Protein AF-A0A1Q6V8U8-F1 (afdb_monomer_lite)

Structure (mmCIF, N/CA/C/O backbone):
data_AF-A0A1Q6V8U8-F1
#
_entry.id   AF-A0A1Q6V8U8-F1
#
loop_
_atom_site.group_PDB
_atom_site.id
_atom_site.type_symbol
_atom_site.label_atom_id
_atom_site.label_alt_id
_atom_site.label_comp_id
_atom_site.label_asym_id
_atom_site.label_entity_id
_atom_site.label_seq_id
_atom_site.pdbx_PDB_ins_code
_atom_site.Cartn_x
_atom_site.Cartn_y
_atom_site.Cartn_z
_atom_site.occupancy
_atom_site.B_iso_or_equiv
_atom_site.auth_seq_id
_atom_site.auth_comp_id
_atom_site.auth_asym_id
_atom_site.auth_atom_id
_atom_site.pdbx_PDB_model_num
ATOM 1 N N . MET A 1 1 ? 39.714 29.656 70.353 1.00 39.44 1 MET A N 1
ATOM 2 C CA . MET A 1 1 ? 40.265 29.113 69.092 1.00 39.44 1 MET A CA 1
ATOM 3 C C . MET A 1 1 ? 39.110 28.484 68.326 1.00 39.44 1 MET A C 1
ATOM 5 O O . MET A 1 1 ? 38.492 27.570 68.850 1.00 39.44 1 MET A O 1
ATOM 9 N N . ARG A 1 2 ? 38.709 29.077 67.194 1.00 33.31 2 ARG A N 1
ATOM 10 C CA . ARG A 1 2 ? 37.514 28.686 66.427 1.00 33.31 2 ARG A CA 1
ATOM 11 C C . ARG A 1 2 ? 37.844 27.474 65.548 1.00 33.31 2 ARG A C 1
ATOM 13 O O . ARG A 1 2 ? 38.764 27.561 64.745 1.00 33.31 2 ARG A O 1
ATOM 20 N N . LEU A 1 3 ? 37.106 26.378 65.714 1.00 32.03 3 LEU A N 1
ATOM 21 C CA . LEU A 1 3 ? 37.134 25.210 64.831 1.00 32.03 3 LEU A CA 1
ATOM 22 C C . LEU A 1 3 ? 36.030 25.370 63.784 1.00 32.03 3 LEU A C 1
ATOM 24 O O . LEU A 1 3 ? 34.844 25.380 64.108 1.00 32.03 3 LEU A O 1
ATOM 28 N N . THR A 1 4 ? 36.437 25.548 62.534 1.00 34.94 4 THR A N 1
ATOM 29 C CA . THR A 1 4 ? 35.570 25.587 61.357 1.00 34.94 4 THR A CA 1
ATOM 30 C C . THR A 1 4 ? 35.170 24.155 61.002 1.00 34.94 4 THR A C 1
ATOM 32 O O . THR A 1 4 ? 36.017 23.349 60.626 1.00 34.94 4 THR A O 1
ATOM 35 N N . VAL A 1 5 ? 33.885 23.821 61.129 1.00 34.06 5 VAL A N 1
ATOM 36 C CA . VAL A 1 5 ? 33.326 22.555 60.635 1.00 34.06 5 VAL A CA 1
ATOM 37 C C . VAL A 1 5 ? 33.063 22.718 59.139 1.00 34.06 5 VAL A C 1
ATOM 39 O O . VAL A 1 5 ? 32.241 23.541 58.743 1.00 34.06 5 VAL A O 1
ATOM 42 N N . SER A 1 6 ? 33.781 21.966 58.305 1.00 34.53 6 SER A N 1
ATOM 43 C CA . SER A 1 6 ? 33.511 21.898 56.866 1.00 34.53 6 SER A CA 1
ATOM 44 C C . SER A 1 6 ? 32.433 20.848 56.610 1.00 34.53 6 SER A C 1
ATOM 46 O O . SER A 1 6 ? 32.641 19.661 56.848 1.00 34.53 6 SER A O 1
ATOM 48 N N . LEU A 1 7 ? 31.269 21.308 56.158 1.00 33.03 7 LEU A N 1
ATOM 49 C CA . LEU A 1 7 ? 30.138 20.481 55.758 1.00 33.03 7 LEU A CA 1
ATOM 50 C C . LEU A 1 7 ? 30.391 19.958 54.334 1.00 33.03 7 LEU A C 1
ATOM 52 O O . LEU A 1 7 ? 30.350 20.725 53.373 1.00 33.03 7 LEU A O 1
ATOM 56 N N . LEU A 1 8 ? 30.678 18.664 54.192 1.00 30.36 8 LEU A N 1
ATOM 57 C CA . LEU A 1 8 ? 30.805 18.007 52.891 1.00 30.36 8 LEU A CA 1
ATOM 58 C C . LEU A 1 8 ? 29.407 17.583 52.415 1.00 30.36 8 LEU A C 1
ATOM 60 O O . LEU A 1 8 ? 28.854 16.594 52.892 1.00 30.36 8 LEU A O 1
ATOM 64 N N . ILE A 1 9 ? 28.819 18.345 51.492 1.00 38.78 9 ILE A N 1
ATOM 65 C CA . ILE A 1 9 ? 27.572 17.970 50.813 1.00 38.78 9 ILE A CA 1
ATOM 66 C C . ILE A 1 9 ? 27.935 16.986 49.699 1.00 38.78 9 ILE A C 1
ATOM 68 O O . ILE A 1 9 ? 28.446 17.375 48.651 1.00 38.78 9 ILE A O 1
ATOM 72 N N . ILE A 1 10 ? 27.687 15.698 49.932 1.00 36.91 10 ILE A N 1
ATOM 73 C CA . ILE A 1 10 ? 27.765 14.672 48.890 1.00 36.91 10 ILE A CA 1
ATOM 74 C C . ILE A 1 10 ? 26.470 14.766 48.078 1.00 36.91 10 ILE A C 1
ATOM 76 O O . ILE A 1 10 ? 25.424 14.262 48.485 1.00 36.91 10 ILE A O 1
ATOM 80 N N . ALA A 1 11 ? 26.532 15.450 46.936 1.00 37.62 11 ALA A N 1
ATOM 81 C CA . ALA A 1 11 ? 25.470 15.418 45.942 1.00 37.62 11 ALA A CA 1
ATOM 82 C C . ALA A 1 11 ? 25.466 14.033 45.275 1.00 37.62 11 ALA A C 1
ATOM 84 O O . ALA A 1 11 ? 26.267 13.750 44.385 1.00 37.62 11 ALA A O 1
ATOM 85 N N . LEU A 1 12 ? 24.574 13.154 45.732 1.00 38.56 12 LEU A N 1
ATOM 86 C CA . LEU A 1 12 ? 24.217 11.929 45.023 1.00 38.56 12 LEU A CA 1
ATOM 87 C C . LEU A 1 12 ? 23.499 12.327 43.730 1.00 38.56 12 LEU A C 1
ATOM 89 O O . LEU A 1 12 ? 22.302 12.611 43.722 1.00 38.56 12 LEU A O 1
ATOM 93 N N . GLY A 1 13 ? 24.258 12.392 42.637 1.00 32.62 13 GLY A N 1
ATOM 94 C CA . GLY A 1 13 ? 23.711 12.512 41.296 1.00 32.62 13 GLY A CA 1
ATOM 95 C C . GLY A 1 13 ? 22.872 11.278 40.988 1.00 32.62 13 GLY A C 1
ATOM 96 O O . GLY A 1 13 ? 23.408 10.196 40.759 1.00 32.62 13 GLY A O 1
ATOM 97 N N . VAL A 1 14 ? 21.550 11.441 40.995 1.00 39.88 14 VAL A N 1
ATOM 98 C CA . VAL A 1 14 ? 20.621 10.464 40.431 1.00 39.88 14 VAL A CA 1
ATOM 99 C C . VAL A 1 14 ? 20.920 10.403 38.938 1.00 39.88 14 VAL A C 1
ATOM 101 O O . VAL A 1 14 ? 20.579 11.311 38.181 1.00 39.88 14 VAL A O 1
ATOM 104 N N . SER A 1 15 ? 21.622 9.353 38.523 1.00 35.50 15 SER A N 1
ATOM 105 C CA . SER A 1 15 ? 21.808 9.042 37.115 1.00 35.50 15 SER A CA 1
ATOM 106 C C . SER A 1 15 ? 20.455 8.576 36.587 1.00 35.50 15 SER A C 1
ATOM 108 O O . SER A 1 15 ? 20.071 7.419 36.746 1.00 35.50 15 SER A O 1
ATOM 110 N N . ILE A 1 16 ? 19.682 9.504 36.020 1.00 41.28 16 ILE A N 1
ATOM 111 C CA . ILE A 1 16 ? 18.586 9.147 35.124 1.00 41.28 16 ILE A CA 1
ATOM 112 C C . ILE A 1 16 ? 19.274 8.525 33.915 1.00 41.28 16 ILE A C 1
ATOM 114 O O . ILE A 1 16 ? 19.759 9.222 33.025 1.00 41.28 16 ILE A O 1
ATOM 118 N N . ALA A 1 17 ? 19.393 7.199 33.930 1.00 33.84 17 ALA A N 1
ATOM 119 C CA . ALA A 1 17 ? 19.657 6.436 32.731 1.00 33.84 17 ALA A CA 1
ATOM 120 C C . ALA A 1 17 ? 18.469 6.700 31.803 1.00 33.84 17 ALA A C 1
ATOM 122 O O . ALA A 1 17 ? 17.432 6.042 31.880 1.00 33.84 17 ALA A O 1
ATOM 123 N N . GLN A 1 18 ? 18.602 7.735 30.975 1.00 39.00 18 GLN A N 1
ATOM 124 C CA . GLN A 1 18 ? 17.787 7.931 29.796 1.00 39.00 18 GLN A CA 1
ATOM 125 C C . GLN A 1 18 ? 18.034 6.676 28.959 1.00 39.00 18 GLN A C 1
ATOM 127 O O . GLN A 1 18 ? 19.062 6.554 28.294 1.00 39.00 18 GLN A O 1
ATOM 132 N N . CYS A 1 19 ? 17.151 5.687 29.089 1.00 30.36 19 CYS A N 1
ATOM 133 C CA . CYS A 1 19 ? 17.114 4.558 28.183 1.00 30.36 19 CYS A CA 1
ATOM 134 C C . CYS A 1 19 ? 16.826 5.179 26.818 1.00 30.36 19 CYS A C 1
ATOM 136 O O . CYS A 1 19 ? 15.696 5.572 26.532 1.00 30.36 19 CYS A O 1
ATOM 138 N N . ALA A 1 20 ? 17.883 5.420 26.046 1.00 38.50 20 ALA A N 1
ATOM 139 C CA . ALA A 1 20 ? 17.770 5.847 24.672 1.00 38.50 20 ALA A CA 1
ATOM 140 C C . ALA A 1 20 ? 17.014 4.720 23.972 1.00 38.50 20 ALA A C 1
ATOM 142 O O . ALA A 1 20 ? 17.589 3.663 23.710 1.00 38.50 20 ALA A O 1
ATOM 143 N N . MET A 1 21 ? 15.707 4.904 23.762 1.00 34.53 21 MET A N 1
ATOM 144 C CA . MET A 1 21 ? 14.971 4.025 22.869 1.00 34.53 21 MET A CA 1
ATOM 145 C C . MET A 1 21 ? 15.737 4.034 21.554 1.00 34.53 21 MET A C 1
ATOM 147 O O . MET A 1 21 ? 16.046 5.104 21.024 1.00 34.53 21 MET A O 1
ATOM 151 N N . ARG A 1 22 ? 16.115 2.851 21.079 1.00 38.25 22 ARG A N 1
ATOM 152 C CA . ARG A 1 22 ? 16.755 2.702 19.781 1.00 38.25 22 ARG A CA 1
ATOM 153 C C . ARG A 1 22 ? 15.780 3.267 18.753 1.00 38.25 22 ARG A C 1
ATOM 155 O O . ARG A 1 22 ? 14.689 2.739 18.592 1.00 38.25 22 ARG A O 1
ATOM 162 N N . GLU A 1 23 ? 16.171 4.338 18.077 1.00 45.41 23 GLU A N 1
ATOM 163 C CA . GLU A 1 23 ? 15.370 5.053 17.068 1.00 45.41 23 GLU A CA 1
ATOM 164 C C . GLU A 1 23 ? 15.079 4.196 15.807 1.00 45.41 23 GLU A C 1
ATOM 166 O O . GLU A 1 23 ? 14.492 4.680 14.843 1.00 45.41 23 GLU A O 1
ATOM 171 N N . ASP A 1 24 ? 15.465 2.912 15.832 1.00 58.97 24 ASP A N 1
ATOM 172 C CA . ASP A 1 24 ? 15.492 1.972 14.710 1.00 58.97 24 ASP A CA 1
ATOM 173 C C . ASP A 1 24 ? 14.498 0.799 14.834 1.00 58.97 24 ASP A C 1
ATOM 175 O O . ASP A 1 24 ? 14.360 0.028 13.880 1.00 58.97 24 ASP A O 1
ATOM 179 N N . ASP A 1 25 ? 13.817 0.621 15.973 1.00 73.56 25 ASP A N 1
ATOM 180 C CA . ASP A 1 25 ? 12.836 -0.463 16.108 1.00 73.56 25 ASP A CA 1
ATOM 181 C C . ASP A 1 25 ? 11.514 -0.075 15.414 1.00 73.56 25 ASP A C 1
ATOM 183 O O . ASP A 1 25 ? 11.064 1.072 15.528 1.00 73.56 25 ASP A O 1
ATOM 187 N N . PRO A 1 26 ? 10.879 -0.995 14.658 1.00 81.06 26 PRO A N 1
ATOM 188 C CA . PRO A 1 26 ? 9.607 -0.708 14.012 1.00 81.06 26 PRO A CA 1
ATOM 189 C C . PRO A 1 26 ? 8.534 -0.373 15.058 1.00 81.06 26 PRO A C 1
ATOM 191 O O . PRO A 1 26 ? 8.519 -0.971 16.136 1.00 81.06 26 PRO A O 1
ATOM 194 N N . PRO A 1 27 ? 7.619 0.563 14.758 1.00 87.75 27 PRO A N 1
ATOM 195 C CA . PRO A 1 27 ? 6.570 0.934 15.692 1.00 87.75 27 PRO A CA 1
ATOM 196 C C . PRO A 1 27 ? 5.609 -0.237 15.914 1.00 87.75 27 PRO A C 1
ATOM 198 O O . PRO A 1 27 ? 5.072 -0.805 14.964 1.00 87.75 27 PRO A O 1
ATOM 201 N N . ASP A 1 28 ? 5.316 -0.548 17.175 1.00 87.56 28 ASP A N 1
ATOM 202 C CA . ASP A 1 28 ? 4.264 -1.515 17.508 1.00 87.56 28 ASP A CA 1
ATOM 203 C C . ASP A 1 28 ? 2.866 -0.938 17.254 1.00 87.56 28 ASP A C 1
ATOM 205 O O . ASP A 1 28 ? 1.929 -1.674 16.946 1.00 87.56 28 ASP A O 1
ATOM 209 N N . GLU A 1 29 ? 2.706 0.383 17.382 1.00 95.44 29 GLU A N 1
ATOM 210 C CA . GLU A 1 29 ? 1.426 1.073 17.253 1.00 95.44 29 GLU A CA 1
ATOM 211 C C . GLU A 1 29 ? 1.589 2.473 16.653 1.00 95.44 29 GLU A C 1
ATOM 213 O O . GLU A 1 29 ? 2.451 3.258 17.052 1.00 95.44 29 GLU A O 1
ATOM 218 N N . LEU A 1 30 ? 0.724 2.795 15.697 1.00 96.00 30 LEU A N 1
ATOM 219 C CA . LEU A 1 30 ? 0.686 4.058 14.974 1.00 96.00 30 LEU A CA 1
ATOM 220 C C . LEU A 1 30 ? -0.662 4.730 15.215 1.00 96.00 30 LEU A C 1
ATOM 222 O O . LEU A 1 30 ? -1.709 4.133 14.978 1.00 96.00 30 LEU A O 1
ATOM 226 N N . PHE A 1 31 ? -0.645 5.979 15.673 1.00 97.00 31 PHE A N 1
ATOM 227 C CA . PHE A 1 31 ? -1.852 6.716 16.053 1.00 97.00 31 PHE A CA 1
ATOM 228 C C . PHE A 1 31 ? -2.252 7.754 15.007 1.00 97.00 31 PHE A C 1
ATOM 230 O O . PHE A 1 31 ? -1.388 8.389 14.397 1.00 97.00 31 PHE A O 1
ATOM 237 N N . SER A 1 32 ? -3.556 8.003 14.887 1.00 96.94 32 SER A N 1
ATOM 238 C CA . SER A 1 32 ? -4.083 9.143 14.140 1.00 96.94 32 SER A CA 1
ATOM 239 C C . SER A 1 32 ? -3.636 10.472 14.758 1.00 96.94 32 SER A C 1
ATOM 241 O O . SER A 1 32 ? -3.337 10.525 15.957 1.00 96.94 32 SER A O 1
ATOM 243 N N . PRO A 1 33 ? -3.601 11.575 13.983 1.00 94.25 33 PRO A N 1
ATOM 244 C CA . PRO A 1 33 ? -3.194 12.883 14.501 1.00 94.25 33 PRO A CA 1
ATOM 245 C C . PRO A 1 33 ? -4.020 13.343 15.708 1.00 94.25 33 PRO A C 1
ATOM 247 O O . PRO A 1 33 ? -3.482 13.919 16.648 1.00 94.25 33 PRO A O 1
ATOM 250 N N . ASP A 1 34 ? -5.317 13.032 15.706 1.00 94.19 34 ASP A N 1
ATOM 251 C CA . ASP A 1 34 ? -6.263 13.337 16.784 1.00 94.19 34 ASP A CA 1
ATOM 252 C C . ASP A 1 34 ? -6.309 12.272 17.897 1.00 94.19 34 ASP A C 1
ATOM 254 O O . ASP A 1 34 ? -7.118 12.383 18.816 1.00 94.19 34 ASP A O 1
ATOM 258 N N . LYS A 1 35 ? -5.467 11.232 17.809 1.00 95.62 35 LYS A N 1
ATOM 259 C CA . LYS A 1 35 ? -5.370 10.102 18.749 1.00 95.62 35 LYS A CA 1
ATOM 260 C C . LYS A 1 35 ? -6.660 9.298 18.947 1.00 95.62 35 LYS A C 1
ATOM 262 O O . LYS A 1 35 ? -6.728 8.485 19.865 1.00 95.62 35 LYS A O 1
ATOM 267 N N . ARG A 1 36 ? -7.672 9.475 18.092 1.00 97.00 36 ARG A N 1
ATOM 268 C CA . ARG A 1 36 ? -8.922 8.702 18.166 1.00 97.00 36 ARG A CA 1
ATOM 269 C C . ARG A 1 36 ? -8.792 7.304 17.582 1.00 97.00 36 ARG A C 1
ATOM 271 O O . ARG A 1 36 ? -9.527 6.417 18.006 1.00 97.00 36 ARG A O 1
ATOM 278 N N . TYR A 1 37 ? -7.871 7.105 16.646 1.00 98.38 37 TYR A N 1
ATOM 279 C CA . TYR A 1 37 ? -7.647 5.825 15.992 1.00 98.38 37 TYR A CA 1
ATOM 280 C C . TYR A 1 37 ? -6.201 5.370 16.146 1.00 98.38 37 TYR A C 1
ATOM 282 O O . TYR A 1 37 ? -5.284 6.186 16.269 1.00 98.38 37 TYR A O 1
ATOM 290 N N . SER A 1 38 ? -5.994 4.059 16.097 1.00 98.25 38 SER A N 1
ATOM 291 C CA . SER A 1 38 ? -4.658 3.484 15.996 1.00 98.25 38 SER A CA 1
ATOM 292 C C . SER A 1 38 ? -4.637 2.227 15.141 1.00 98.25 38 SER A C 1
ATOM 294 O O . SER A 1 38 ? -5.656 1.563 14.934 1.00 98.25 38 SER A O 1
ATOM 296 N N . VAL A 1 39 ? -3.455 1.929 14.616 1.00 98.06 39 VAL A N 1
ATOM 297 C CA . VAL A 1 39 ? -3.126 0.676 13.950 1.00 98.06 39 VAL A CA 1
ATOM 298 C C . VAL A 1 39 ? -2.004 0.033 14.739 1.00 98.06 39 VAL A C 1
ATOM 300 O O . VAL A 1 39 ? -0.976 0.668 14.957 1.00 98.06 39 VAL A O 1
ATOM 303 N N . LYS A 1 40 ? -2.195 -1.210 15.170 1.00 95.94 40 LYS A N 1
ATOM 304 C CA . LYS A 1 40 ? -1.253 -1.903 16.047 1.00 95.94 40 LYS A CA 1
ATOM 305 C C . LYS A 1 40 ? -0.917 -3.286 15.528 1.00 95.94 40 LYS A C 1
ATOM 307 O O . LYS A 1 40 ? -1.813 -4.022 15.112 1.00 95.94 40 LYS A O 1
ATOM 312 N N . MET A 1 41 ? 0.361 -3.638 15.607 1.00 93.31 41 MET A N 1
ATOM 313 C CA . MET A 1 41 ? 0.833 -4.999 15.409 1.00 93.31 41 MET A CA 1
ATOM 314 C C . MET A 1 41 ? 0.826 -5.738 16.745 1.00 93.31 41 MET A C 1
ATOM 316 O O . MET A 1 41 ? 1.450 -5.311 17.712 1.00 93.31 41 MET A O 1
ATOM 320 N N . LEU A 1 42 ? 0.110 -6.855 16.808 1.00 91.50 42 LEU A N 1
ATOM 321 C CA . LEU A 1 42 ? 0.121 -7.761 17.949 1.00 91.50 42 LEU A CA 1
ATOM 322 C C . LEU A 1 42 ? 0.930 -9.002 17.599 1.00 91.50 42 LEU A C 1
ATOM 324 O O . LEU A 1 42 ? 0.732 -9.596 16.539 1.00 91.50 42 LEU A O 1
ATOM 328 N N . HIS A 1 43 ? 1.791 -9.442 18.515 1.00 89.19 43 HIS A N 1
ATOM 329 C CA . HIS A 1 43 ? 2.493 -10.719 18.400 1.00 89.19 43 HIS A CA 1
ATOM 330 C C . HIS A 1 43 ? 1.585 -11.858 18.881 1.00 89.19 43 HIS A C 1
ATOM 332 O O . HIS A 1 43 ? 1.796 -12.483 19.920 1.00 89.19 43 HIS A O 1
ATOM 338 N N . THR A 1 44 ? 0.477 -12.050 18.177 1.00 87.12 44 THR A N 1
ATOM 339 C CA . THR A 1 44 ? -0.527 -13.070 18.474 1.00 87.12 44 THR A CA 1
ATOM 340 C C . THR A 1 44 ? -1.154 -13.516 17.165 1.00 87.12 44 THR A C 1
ATOM 342 O O . THR A 1 44 ? -1.463 -12.679 16.318 1.00 87.12 44 THR A O 1
ATOM 345 N N . ALA A 1 45 ? -1.351 -14.822 17.003 1.00 85.38 45 ALA A N 1
ATOM 346 C CA . ALA A 1 45 ? -2.040 -15.398 15.856 1.00 85.38 45 ALA A CA 1
ATOM 347 C C . ALA A 1 45 ? -3.547 -15.508 16.134 1.00 85.38 45 ALA A C 1
ATOM 349 O O . ALA A 1 45 ? -3.949 -15.976 17.202 1.00 85.38 45 ALA A O 1
ATOM 350 N N . LEU A 1 46 ? -4.384 -15.132 15.164 1.00 86.56 46 LEU A N 1
ATOM 351 C CA . LEU A 1 46 ? -5.828 -15.383 15.227 1.00 86.56 46 LEU A CA 1
ATOM 352 C C . LEU A 1 46 ? -6.146 -16.866 14.959 1.00 86.56 46 LEU A C 1
ATOM 354 O O . LEU A 1 46 ? -5.395 -17.529 14.233 1.00 86.56 46 LEU A O 1
ATOM 358 N N . PRO A 1 47 ? -7.275 -17.402 15.460 1.00 84.50 47 PRO A N 1
ATOM 359 C CA . PRO A 1 47 ? -7.751 -18.726 15.069 1.00 84.50 47 PRO A CA 1
ATOM 360 C C . PRO A 1 47 ? -7.863 -18.866 13.544 1.00 84.50 47 PRO A C 1
ATOM 362 O O . PRO A 1 47 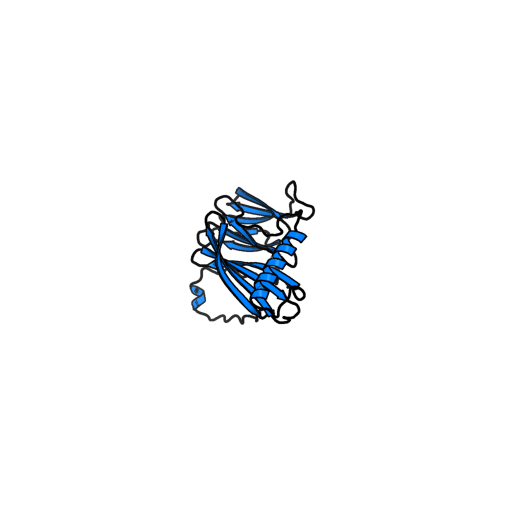? -8.400 -17.989 12.871 1.00 84.50 47 PRO A O 1
ATOM 365 N N . GLY A 1 48 ? -7.350 -19.971 12.996 1.00 77.25 48 GLY A N 1
ATOM 366 C CA . GLY A 1 48 ? -7.327 -20.206 11.547 1.00 77.25 48 GLY A CA 1
ATOM 367 C C . GLY A 1 48 ? -6.220 -19.460 10.794 1.00 77.25 48 GLY A C 1
ATOM 368 O O . GLY A 1 48 ? -6.180 -19.525 9.568 1.00 77.25 48 GLY A O 1
ATOM 369 N N . SER A 1 49 ? -5.306 -18.778 11.494 1.00 80.00 49 SER A N 1
ATOM 370 C CA . SER A 1 49 ? -4.094 -18.249 10.864 1.00 80.00 49 SER A CA 1
ATOM 371 C C . SER A 1 49 ? -3.270 -19.393 10.277 1.00 80.00 49 SER A C 1
ATOM 373 O O . SER A 1 49 ? -3.019 -20.396 10.946 1.00 80.00 49 SER A O 1
ATOM 375 N N . GLY A 1 50 ? -2.840 -19.238 9.026 1.00 71.31 50 GLY A N 1
ATOM 376 C CA . GLY A 1 50 ? -1.929 -20.192 8.403 1.00 71.31 50 GLY A CA 1
ATOM 377 C C . GLY A 1 50 ? -0.539 -20.178 9.054 1.00 71.31 50 GLY A C 1
ATOM 378 O O . GLY A 1 50 ? -0.257 -19.334 9.909 1.00 71.31 50 GLY A O 1
ATOM 379 N N . PRO A 1 51 ? 0.374 -21.057 8.613 1.00 71.00 51 PRO A N 1
ATOM 380 C CA . PRO A 1 51 ? 1.653 -21.328 9.282 1.00 71.00 51 PRO A CA 1
ATOM 381 C C . PRO A 1 51 ? 2.629 -20.144 9.321 1.00 71.00 51 PRO A C 1
ATOM 383 O O . PRO A 1 51 ? 3.703 -20.273 9.892 1.00 71.00 51 PRO A O 1
ATOM 386 N N . TYR A 1 52 ? 2.284 -19.014 8.704 1.00 69.62 52 TYR A N 1
ATOM 387 C CA . TYR A 1 52 ? 3.075 -17.788 8.719 1.00 69.62 52 TYR A CA 1
ATOM 388 C C . TYR A 1 52 ? 2.397 -16.643 9.484 1.00 69.62 52 TYR A C 1
ATOM 390 O O . TYR A 1 52 ? 3.083 -15.697 9.850 1.00 69.62 52 TYR A O 1
ATOM 398 N N . GLY A 1 53 ? 1.089 -16.720 9.766 1.00 67.62 53 GLY A N 1
ATOM 399 C CA . GLY A 1 53 ? 0.277 -15.656 10.374 1.00 67.62 53 GLY A CA 1
ATOM 400 C C . GLY A 1 53 ? 0.455 -15.526 11.887 1.00 67.62 53 GLY A C 1
ATOM 401 O O . GLY A 1 53 ? -0.505 -15.661 12.637 1.00 67.62 53 GLY A O 1
ATOM 402 N N . PHE A 1 54 ? 1.687 -15.298 12.340 1.00 79.12 54 PHE A N 1
ATOM 403 C CA . PHE A 1 54 ? 2.021 -15.174 13.765 1.00 79.12 54 PHE A CA 1
ATOM 404 C C . PHE A 1 54 ? 1.693 -13.800 14.357 1.00 79.12 54 PHE A C 1
ATOM 406 O O . PHE A 1 54 ? 1.721 -13.632 15.577 1.00 79.12 54 PHE A O 1
ATOM 413 N N . PHE A 1 55 ? 1.392 -12.824 13.498 1.00 89.38 55 PHE A N 1
ATOM 414 C CA . PHE A 1 55 ? 1.041 -11.474 13.900 1.00 89.38 55 PHE A CA 1
ATOM 415 C C . PHE A 1 55 ? -0.402 -11.148 13.538 1.00 89.38 55 PHE A C 1
ATOM 417 O O . PHE A 1 55 ? -0.957 -11.663 12.565 1.00 89.38 55 PHE A O 1
ATOM 424 N N . THR A 1 56 ? -0.986 -10.229 14.298 1.00 92.19 56 THR A N 1
ATOM 425 C CA . THR A 1 56 ? -2.311 -9.680 14.028 1.00 92.19 56 THR A CA 1
ATOM 426 C C . THR A 1 56 ? -2.208 -8.175 13.871 1.00 92.19 56 THR A C 1
ATOM 428 O O . THR A 1 56 ? -1.780 -7.470 14.785 1.00 92.19 56 THR A O 1
ATOM 431 N N . LEU A 1 57 ? -2.626 -7.681 12.710 1.00 94.94 57 LEU A N 1
ATOM 432 C CA . LEU A 1 57 ? -2.830 -6.262 12.474 1.00 94.94 57 LEU A CA 1
ATOM 433 C C . LEU A 1 57 ? -4.198 -5.877 13.027 1.00 94.94 57 LEU A C 1
ATOM 435 O O . LEU A 1 57 ? -5.208 -6.439 12.607 1.00 94.94 57 LEU A O 1
ATOM 439 N N . THR A 1 58 ? -4.237 -4.907 13.931 1.00 97.25 58 THR A N 1
ATOM 440 C CA . THR A 1 58 ? -5.482 -4.409 14.522 1.00 97.25 58 THR A CA 1
ATOM 441 C C . THR A 1 58 ? -5.701 -2.948 14.161 1.00 97.25 58 THR A C 1
ATOM 443 O O . THR A 1 58 ? -4.764 -2.153 14.196 1.00 97.25 58 THR A O 1
ATOM 446 N N . VAL A 1 59 ? -6.940 -2.595 13.821 1.00 98.25 59 VAL A N 1
ATOM 447 C CA . VAL A 1 59 ? -7.389 -1.208 13.641 1.00 98.25 59 VAL A CA 1
ATOM 448 C C . VAL A 1 59 ? -8.345 -0.882 14.776 1.00 98.25 59 VAL A C 1
ATOM 450 O O . VAL A 1 59 ? -9.279 -1.641 15.042 1.00 98.25 59 VAL A O 1
ATOM 453 N N . ARG A 1 60 ? -8.113 0.230 15.471 1.00 98.38 60 ARG A N 1
ATOM 454 C CA . ARG A 1 60 ? -8.803 0.575 16.718 1.00 98.38 60 ARG A CA 1
ATOM 455 C C . ARG A 1 60 ? -9.376 1.984 16.678 1.00 98.38 60 ARG A C 1
ATOM 457 O O . ARG A 1 60 ? -8.813 2.864 16.033 1.00 98.38 60 ARG A O 1
ATOM 464 N N . ALA A 1 61 ? -10.462 2.188 17.419 1.00 97.69 61 ALA A N 1
ATOM 465 C CA . ALA A 1 61 ? -11.016 3.485 17.793 1.00 97.69 61 ALA A CA 1
ATOM 466 C C . ALA A 1 61 ? -11.009 3.589 19.327 1.00 97.69 61 ALA A C 1
ATOM 468 O O . ALA A 1 61 ? -11.869 3.016 20.001 1.00 97.69 61 ALA A O 1
ATOM 469 N N . GLY A 1 62 ? -9.997 4.258 19.885 1.00 94.38 62 GLY A N 1
ATOM 470 C CA . GLY A 1 62 ? -9.675 4.188 21.313 1.00 94.38 62 GLY A CA 1
ATOM 471 C C . GLY A 1 62 ? -9.480 2.738 21.780 1.00 94.38 62 GLY A C 1
ATOM 472 O O . GLY A 1 62 ? -8.647 1.995 21.250 1.00 94.38 62 GLY A O 1
ATOM 473 N N . ASP A 1 63 ? -10.290 2.311 22.748 1.00 93.44 63 ASP A N 1
ATOM 474 C CA . ASP A 1 63 ? -10.247 0.948 23.294 1.00 93.44 63 ASP A CA 1
ATOM 475 C C . ASP A 1 63 ? -11.028 -0.081 22.470 1.00 93.44 63 ASP A C 1
ATOM 477 O O . ASP A 1 63 ? -10.898 -1.286 22.690 1.00 93.44 63 ASP A O 1
ATOM 481 N N . ARG A 1 64 ? -11.822 0.366 21.494 1.00 96.62 64 ARG A N 1
ATOM 482 C CA . ARG A 1 64 ? -12.613 -0.522 20.646 1.00 96.62 64 ARG A CA 1
ATOM 483 C C . ARG A 1 64 ? -11.782 -1.012 19.465 1.00 96.62 64 ARG A C 1
ATOM 485 O O . ARG A 1 64 ? -11.325 -0.215 18.649 1.00 96.62 64 ARG A O 1
ATOM 492 N N . VAL A 1 65 ? -11.685 -2.328 19.312 1.00 97.50 65 VAL A N 1
ATOM 493 C CA . VAL A 1 65 ? -11.183 -2.953 18.083 1.00 97.50 65 VAL A CA 1
ATOM 494 C C . VAL A 1 65 ? -12.248 -2.820 16.991 1.00 97.50 65 VAL A C 1
ATOM 496 O O . VAL A 1 65 ? -13.397 -3.220 17.179 1.00 97.50 65 VAL A O 1
ATOM 499 N N . LEU A 1 66 ? -11.882 -2.204 15.867 1.00 97.88 66 LEU A N 1
ATOM 500 C CA . LEU A 1 66 ? -12.722 -2.116 14.673 1.00 97.88 66 LEU A CA 1
ATOM 501 C C . LEU A 1 66 ? -12.531 -3.345 13.785 1.00 97.88 66 LEU A C 1
ATOM 503 O O . LEU A 1 66 ? -13.505 -3.882 13.265 1.00 97.88 66 LEU A O 1
ATOM 507 N N . SER A 1 67 ? -11.286 -3.790 13.617 1.00 97.12 67 SER A N 1
ATOM 508 C CA . SER A 1 67 ? -10.960 -4.974 12.825 1.00 97.12 67 SER A CA 1
ATOM 509 C C . SER A 1 67 ? -9.612 -5.580 13.200 1.00 97.12 67 SER A C 1
ATOM 511 O O . SER A 1 67 ? -8.729 -4.901 13.730 1.00 97.12 67 SER A O 1
ATOM 513 N N . GLU A 1 68 ? -9.472 -6.872 12.906 1.00 95.62 68 GLU A N 1
ATOM 514 C CA . GLU A 1 68 ? -8.263 -7.664 13.116 1.00 95.62 68 GLU A CA 1
ATOM 515 C C . GLU A 1 68 ? -7.989 -8.511 11.872 1.00 95.62 68 GLU A C 1
ATOM 517 O O . GLU A 1 68 ? -8.909 -9.097 11.293 1.00 95.62 68 GLU A O 1
ATOM 522 N N . PHE A 1 69 ? -6.729 -8.579 11.452 1.00 92.62 69 PHE A N 1
ATOM 523 C CA . PHE A 1 69 ? -6.312 -9.374 10.301 1.00 92.62 69 PHE A CA 1
ATOM 524 C C . PHE A 1 69 ? -5.042 -10.158 10.620 1.00 92.62 69 PHE A C 1
ATOM 526 O O . PHE A 1 69 ? -4.075 -9.559 11.100 1.00 92.62 69 PHE A O 1
ATOM 533 N N . PRO A 1 70 ? -4.997 -11.467 10.308 1.00 90.69 70 PRO A N 1
ATOM 534 C CA . PRO A 1 70 ? -3.752 -12.207 10.394 1.00 90.69 70 PRO A CA 1
ATOM 535 C C . PRO A 1 70 ? -2.772 -11.635 9.367 1.00 90.69 70 PRO A C 1
ATOM 537 O O . PRO A 1 70 ? -3.121 -11.386 8.209 1.00 90.69 70 PRO A O 1
ATOM 540 N N . THR A 1 71 ? -1.539 -11.401 9.792 1.00 89.69 71 THR A N 1
ATOM 541 C CA . THR A 1 71 ? -0.481 -10.876 8.934 1.00 89.69 71 THR A CA 1
ATOM 542 C C . THR A 1 71 ? 0.890 -11.367 9.391 1.00 89.69 71 THR A C 1
ATOM 544 O O . THR A 1 71 ? 1.019 -12.171 10.315 1.00 89.69 71 THR A O 1
ATOM 547 N N . ILE A 1 72 ? 1.923 -10.902 8.694 1.00 87.88 72 ILE A N 1
ATOM 548 C CA . ILE A 1 72 ? 3.324 -11.210 8.947 1.00 87.88 72 ILE A CA 1
ATOM 549 C C . ILE A 1 72 ? 4.154 -9.925 8.964 1.00 87.88 72 ILE A C 1
ATOM 551 O O . ILE A 1 72 ? 3.733 -8.886 8.450 1.00 87.88 72 ILE A O 1
ATOM 555 N N . GLY A 1 73 ? 5.352 -10.016 9.537 1.00 87.94 73 GLY A N 1
ATOM 556 C CA . GLY A 1 73 ? 6.307 -8.914 9.603 1.00 87.94 73 GLY A CA 1
ATOM 557 C C . GLY A 1 73 ? 5.864 -7.783 10.531 1.00 87.94 73 GLY A C 1
ATOM 558 O O . GLY A 1 73 ? 5.381 -8.053 11.624 1.00 87.94 73 GLY A O 1
ATOM 559 N N . TYR A 1 74 ? 6.087 -6.527 10.141 1.00 89.38 74 TYR A N 1
ATOM 560 C CA . TYR A 1 74 ? 5.983 -5.375 11.051 1.00 89.38 74 TYR A CA 1
ATOM 561 C C . TYR A 1 74 ? 5.405 -4.123 10.381 1.00 89.38 74 TYR A C 1
ATOM 563 O O . TYR A 1 74 ? 5.334 -4.042 9.151 1.00 89.38 74 TYR A O 1
ATOM 571 N N . LEU A 1 75 ? 4.963 -3.152 11.185 1.00 92.25 75 LEU A N 1
ATOM 572 C CA . LEU A 1 75 ? 4.496 -1.852 10.696 1.00 92.25 75 LEU A CA 1
ATOM 573 C C . LEU A 1 75 ? 5.677 -0.979 10.275 1.00 92.25 75 LEU A C 1
ATOM 575 O O . LEU A 1 75 ? 6.699 -0.941 10.951 1.00 92.25 75 LEU A O 1
ATOM 579 N N . ILE A 1 76 ? 5.517 -0.273 9.161 1.00 91.88 76 ILE A N 1
ATOM 580 C CA . ILE A 1 76 ? 6.449 0.766 8.718 1.00 91.88 76 ILE A CA 1
ATOM 581 C C . ILE A 1 76 ? 5.850 2.136 9.031 1.00 91.88 76 ILE A C 1
ATOM 583 O O . ILE A 1 76 ? 6.476 2.933 9.722 1.00 91.88 76 ILE A O 1
ATOM 587 N N . ASP A 1 77 ? 4.652 2.408 8.509 1.00 95.00 77 ASP A N 1
ATOM 588 C CA . ASP A 1 77 ? 4.014 3.722 8.597 1.00 95.00 77 ASP A CA 1
ATOM 589 C C . ASP A 1 77 ? 2.487 3.620 8.417 1.00 95.00 77 ASP A C 1
ATOM 591 O O . ASP A 1 77 ? 1.954 2.603 7.958 1.00 95.00 77 ASP A O 1
ATOM 595 N N . ALA A 1 78 ? 1.778 4.683 8.792 1.00 96.75 78 ALA A N 1
ATOM 596 C CA . ALA A 1 78 ? 0.339 4.825 8.640 1.00 96.75 78 ALA A CA 1
ATOM 597 C C . ALA A 1 78 ? -0.011 6.254 8.219 1.00 96.75 78 ALA A C 1
ATOM 599 O O . ALA A 1 78 ? 0.283 7.235 8.903 1.00 96.75 78 ALA A O 1
ATOM 600 N N . PHE A 1 79 ? -0.724 6.361 7.105 1.00 98.31 79 PHE A N 1
ATOM 601 C CA . PHE A 1 79 ? -1.160 7.617 6.527 1.00 98.31 79 PHE A CA 1
ATOM 602 C C . PHE A 1 79 ? -2.660 7.771 6.725 1.00 98.31 79 PHE A C 1
ATOM 604 O O . PHE A 1 79 ? -3.461 7.023 6.160 1.00 98.31 79 PHE A O 1
ATOM 611 N N . TRP A 1 80 ? -3.043 8.776 7.500 1.00 98.31 80 TRP A N 1
ATOM 612 C CA . TRP A 1 80 ? -4.432 9.089 7.821 1.00 98.31 80 TRP A CA 1
ATOM 613 C C . TRP A 1 80 ? -4.997 10.048 6.777 1.00 98.31 80 TRP A C 1
ATOM 615 O O . TRP A 1 80 ? -4.347 11.044 6.445 1.00 98.31 80 TRP A O 1
ATOM 625 N N . SER A 1 81 ? -6.182 9.754 6.239 1.00 97.94 81 SER A N 1
ATOM 626 C CA . SER A 1 81 ? -6.813 10.651 5.273 1.00 97.94 81 SER A CA 1
ATOM 627 C C . SER A 1 81 ? -7.154 11.997 5.935 1.00 97.94 81 SER A C 1
ATOM 629 O O . SER A 1 81 ? -7.497 12.021 7.121 1.00 97.94 81 SER A O 1
ATOM 631 N N . PRO A 1 82 ? -7.097 13.132 5.210 1.00 96.81 82 PRO A N 1
ATOM 632 C CA . PRO A 1 82 ? -7.345 14.455 5.796 1.00 96.81 82 PRO A CA 1
ATOM 633 C C . PRO A 1 82 ? -8.742 14.611 6.405 1.00 96.81 82 PRO A C 1
ATOM 635 O O . PRO A 1 82 ? -8.935 15.382 7.339 1.00 96.81 82 PRO A O 1
ATOM 638 N N . ASP A 1 83 ? -9.717 13.868 5.883 1.00 96.06 83 ASP A N 1
ATOM 639 C CA . ASP A 1 83 ? -11.091 13.834 6.381 1.00 96.06 83 ASP A CA 1
ATOM 640 C C . ASP A 1 83 ? -11.296 12.871 7.568 1.00 96.06 83 ASP A C 1
ATOM 642 O O . ASP A 1 83 ? -12.410 12.753 8.076 1.00 96.06 83 ASP A O 1
ATOM 646 N N . GLY A 1 84 ? -10.245 12.165 8.001 1.00 96.19 84 GLY A N 1
ATOM 647 C CA . GLY A 1 84 ? -10.273 11.226 9.121 1.00 96.19 84 GLY A CA 1
ATOM 648 C C . GLY A 1 84 ? -11.117 9.971 8.887 1.00 96.19 84 GLY A C 1
ATOM 649 O O . GLY A 1 84 ? -11.445 9.282 9.852 1.00 96.19 84 GLY A O 1
ATOM 650 N N . ARG A 1 85 ? -11.508 9.671 7.640 1.00 97.00 85 ARG A N 1
ATOM 651 C CA . ARG A 1 85 ? -12.366 8.517 7.314 1.00 97.00 85 ARG A CA 1
ATOM 652 C C . ARG A 1 85 ? -11.598 7.248 6.968 1.00 97.00 85 ARG A C 1
ATOM 654 O O . ARG A 1 85 ? -12.173 6.164 7.057 1.00 97.00 85 ARG A O 1
ATOM 661 N N . TYR A 1 86 ? -10.330 7.362 6.587 1.00 98.62 86 TYR A N 1
ATOM 662 C CA . TYR A 1 86 ? -9.532 6.247 6.091 1.00 98.62 86 TYR A CA 1
ATOM 663 C C . TYR A 1 86 ? -8.114 6.258 6.656 1.00 98.62 86 TYR A C 1
ATOM 665 O O . TYR A 1 86 ? -7.570 7.299 7.029 1.00 98.62 86 TYR A O 1
ATOM 673 N N . VAL A 1 87 ? -7.491 5.083 6.651 1.00 98.62 87 VAL A N 1
ATOM 674 C CA . VAL A 1 87 ? -6.056 4.931 6.900 1.00 98.62 87 VAL A CA 1
ATOM 675 C C . VAL A 1 87 ? -5.451 3.995 5.864 1.00 98.62 87 VAL A C 1
ATOM 677 O O . VAL A 1 87 ? -6.018 2.946 5.555 1.00 98.62 87 VAL A O 1
ATOM 680 N N . ALA A 1 88 ? -4.309 4.393 5.312 1.00 98.75 88 ALA A N 1
ATOM 681 C CA . ALA A 1 88 ? -3.439 3.533 4.526 1.00 98.75 88 ALA A CA 1
ATOM 682 C C . ALA A 1 88 ? -2.260 3.113 5.403 1.00 98.75 88 ALA A C 1
ATOM 684 O O . ALA A 1 88 ? -1.652 3.963 6.047 1.00 98.75 88 ALA A O 1
ATOM 685 N N . VAL A 1 89 ? -1.964 1.821 5.459 1.00 98.12 89 VAL A N 1
ATOM 686 C CA . VAL A 1 89 ? -0.948 1.259 6.354 1.00 98.12 89 VAL A CA 1
ATOM 687 C C . VAL A 1 89 ? 0.070 0.511 5.526 1.00 98.12 89 VAL A C 1
ATOM 689 O O . VAL A 1 89 ? -0.295 -0.393 4.772 1.00 98.12 89 VAL A O 1
ATOM 692 N N . ASP A 1 90 ? 1.336 0.844 5.736 1.00 96.81 90 ASP A N 1
ATOM 693 C CA . ASP A 1 90 ? 2.449 0.088 5.195 1.00 96.81 90 ASP A CA 1
ATOM 694 C C . ASP A 1 90 ? 2.905 -0.936 6.231 1.00 96.81 90 ASP A C 1
ATOM 696 O O . ASP A 1 90 ? 3.429 -0.606 7.296 1.00 96.81 90 ASP A O 1
ATOM 700 N N . ASN A 1 91 ? 2.701 -2.209 5.912 1.00 93.81 91 ASN A N 1
ATOM 701 C CA . ASN A 1 91 ? 3.147 -3.345 6.704 1.00 93.81 91 ASN A CA 1
ATOM 702 C C . ASN A 1 91 ? 4.161 -4.134 5.874 1.00 93.81 91 ASN A C 1
ATOM 704 O O . ASN A 1 91 ? 3.814 -4.702 4.841 1.00 93.81 91 ASN A O 1
ATOM 708 N N . ARG A 1 92 ? 5.421 -4.190 6.321 1.00 90.25 92 ARG A N 1
ATOM 709 C CA . ARG A 1 92 ? 6.441 -5.006 5.657 1.00 90.25 92 ARG A CA 1
ATOM 710 C C . ARG A 1 92 ? 6.120 -6.474 5.881 1.00 90.25 92 ARG A C 1
ATOM 712 O O . ARG A 1 92 ? 6.232 -6.945 7.006 1.00 90.25 92 ARG A O 1
ATOM 719 N N . ARG A 1 93 ? 5.803 -7.202 4.811 1.00 86.31 93 ARG A N 1
ATOM 720 C CA . ARG A 1 93 ? 5.455 -8.635 4.873 1.00 86.31 93 ARG A CA 1
ATOM 721 C C . ARG A 1 93 ? 6.536 -9.557 4.295 1.00 86.31 93 ARG A C 1
ATOM 723 O O . ARG A 1 93 ? 6.388 -10.770 4.312 1.00 86.31 93 ARG A O 1
ATOM 730 N N . GLY A 1 94 ? 7.657 -9.004 3.826 1.00 84.06 94 GLY A N 1
ATOM 731 C CA . GLY A 1 94 ? 8.762 -9.785 3.271 1.00 84.06 94 GLY A CA 1
ATOM 732 C C . GLY A 1 94 ? 9.923 -8.927 2.770 1.00 84.06 94 GLY A C 1
ATOM 733 O O . GLY A 1 94 ? 10.168 -7.823 3.267 1.00 84.06 94 GLY A O 1
ATOM 734 N N . ASN A 1 95 ? 10.653 -9.449 1.780 1.00 85.88 95 ASN A N 1
ATOM 735 C CA . ASN A 1 95 ? 11.680 -8.699 1.046 1.00 85.88 95 ASN A CA 1
ATOM 736 C C . ASN A 1 95 ? 11.248 -8.307 -0.376 1.00 85.88 95 ASN A C 1
ATOM 738 O O . ASN A 1 95 ? 12.083 -7.992 -1.219 1.00 85.88 95 ASN A O 1
ATOM 742 N N . SER A 1 96 ? 9.947 -8.385 -0.641 1.00 89.44 96 SER A N 1
ATOM 743 C CA . SER A 1 96 ? 9.252 -7.903 -1.828 1.00 89.44 96 SER A CA 1
ATOM 744 C C . SER A 1 96 ? 7.752 -8.050 -1.578 1.00 89.44 96 SER A C 1
ATOM 746 O O . SER A 1 96 ? 7.361 -8.855 -0.732 1.00 89.44 96 SER A O 1
ATOM 748 N N . GLY A 1 97 ? 6.925 -7.309 -2.309 1.00 91.25 97 GLY A N 1
ATOM 749 C CA . GLY A 1 97 ? 5.486 -7.520 -2.326 1.00 91.25 97 GLY A CA 1
ATOM 750 C C . GLY A 1 97 ? 4.683 -6.246 -2.176 1.00 91.25 97 GLY A C 1
ATOM 751 O O . GLY A 1 97 ? 5.167 -5.127 -2.350 1.00 91.25 97 GLY A O 1
ATOM 752 N N . ASP A 1 98 ? 3.416 -6.454 -1.875 1.00 94.81 98 ASP A N 1
ATOM 753 C CA . ASP A 1 98 ? 2.452 -5.401 -1.640 1.00 94.81 98 ASP A CA 1
ATOM 754 C C . ASP A 1 98 ? 2.334 -5.175 -0.137 1.00 94.81 98 ASP A C 1
ATOM 756 O O . ASP A 1 98 ? 1.863 -6.039 0.592 1.00 94.81 98 ASP A O 1
ATOM 760 N N . TYR A 1 99 ? 2.815 -4.041 0.357 1.00 95.25 99 TYR A N 1
ATOM 761 C CA . TYR A 1 99 ? 2.787 -3.739 1.790 1.00 95.25 99 TYR A CA 1
ATOM 762 C C . TYR A 1 99 ? 1.544 -2.953 2.192 1.00 95.25 99 TYR A C 1
ATOM 764 O O . TYR A 1 99 ? 1.343 -2.692 3.377 1.00 95.25 99 TYR A O 1
ATOM 772 N N . LEU A 1 100 ? 0.704 -2.596 1.219 1.00 97.38 100 LEU A N 1
ATOM 773 C CA . LEU A 1 100 ? -0.354 -1.627 1.401 1.00 97.38 100 LEU A CA 1
ATOM 774 C C . LEU A 1 100 ? -1.661 -2.278 1.861 1.00 97.38 100 LEU A C 1
ATOM 776 O O . LEU A 1 100 ? -2.341 -2.988 1.111 1.00 97.38 100 LEU A O 1
ATOM 780 N N . TRP A 1 101 ? -2.080 -1.900 3.062 1.00 98.25 101 TRP A N 1
ATOM 781 C CA . TRP A 1 101 ? -3.457 -2.031 3.522 1.00 98.25 101 TRP A CA 1
ATOM 782 C C . TRP A 1 101 ? -4.187 -0.693 3.423 1.00 98.25 101 TRP A C 1
ATOM 784 O O . TRP A 1 101 ? -3.588 0.364 3.612 1.00 98.25 101 TRP A O 1
ATOM 794 N N . VAL A 1 102 ? -5.498 -0.724 3.186 1.00 98.62 102 VAL A N 1
ATOM 795 C CA . VAL A 1 102 ? -6.356 0.465 3.294 1.00 98.62 102 VAL A CA 1
ATOM 796 C C . VAL A 1 102 ? -7.626 0.097 4.041 1.00 98.62 102 VAL A C 1
ATOM 798 O O . VAL A 1 102 ? -8.328 -0.835 3.642 1.00 98.62 102 VAL A O 1
ATOM 801 N N . PHE A 1 103 ? -7.942 0.852 5.088 1.00 98.62 103 PHE A N 1
ATOM 802 C CA . PHE A 1 103 ? -9.105 0.623 5.939 1.00 98.62 103 PHE A CA 1
ATOM 803 C C . PHE A 1 103 ? -10.040 1.828 5.963 1.00 98.62 103 PHE A C 1
ATOM 805 O O . PHE A 1 103 ? -9.601 2.979 5.940 1.00 98.62 103 PHE A O 1
ATOM 812 N N . SER A 1 104 ? -11.335 1.543 6.059 1.00 98.06 104 SER A N 1
ATOM 813 C CA . SER A 1 104 ? -12.341 2.483 6.545 1.00 98.06 104 SER A CA 1
ATOM 814 C C . SER A 1 104 ? -12.263 2.558 8.068 1.00 98.06 104 SER A C 1
ATOM 816 O O . SER A 1 104 ? -12.300 1.537 8.751 1.00 98.06 104 SER A O 1
ATOM 818 N N . LEU A 1 105 ? -12.180 3.772 8.608 1.00 97.62 105 LEU A N 1
ATOM 819 C CA . LEU A 1 105 ? -12.165 4.025 10.053 1.00 97.62 105 LEU A CA 1
ATOM 820 C C . LEU A 1 105 ? -13.570 4.116 10.651 1.00 97.62 105 LEU A C 1
ATOM 822 O O . LEU A 1 105 ? -13.725 4.117 11.867 1.00 97.62 105 LEU A O 1
ATOM 826 N N . THR A 1 106 ? -14.601 4.173 9.804 1.00 94.44 106 THR A N 1
ATOM 827 C CA . THR A 1 106 ? -15.997 4.214 10.263 1.00 94.44 106 THR A CA 1
ATOM 828 C C . THR A 1 106 ? -16.447 2.851 10.793 1.00 94.44 106 THR A C 1
ATOM 830 O O . THR A 1 106 ? -17.180 2.777 11.776 1.00 94.44 106 THR A O 1
ATOM 833 N N . ASP A 1 107 ? -15.996 1.769 10.158 1.00 94.31 107 ASP A N 1
ATOM 834 C CA . ASP A 1 107 ? -16.450 0.399 10.425 1.00 94.31 107 ASP A CA 1
ATOM 835 C C . ASP A 1 107 ? -15.318 -0.644 10.482 1.00 94.31 107 ASP A C 1
ATOM 837 O O . ASP A 1 107 ? -15.585 -1.811 10.750 1.00 94.31 107 ASP A O 1
ATOM 841 N N . GLY A 1 108 ? -14.059 -0.254 10.250 1.00 96.50 108 GLY A N 1
ATOM 842 C CA . GLY A 1 108 ? -12.908 -1.163 10.236 1.00 96.50 108 GLY A CA 1
ATOM 843 C C . GLY A 1 108 ? -12.754 -1.972 8.947 1.00 96.50 108 GLY A C 1
ATOM 844 O O . GLY A 1 108 ? -11.840 -2.798 8.854 1.00 96.50 108 GLY A O 1
ATOM 845 N N . HIS A 1 109 ? -13.614 -1.765 7.944 1.00 97.00 109 HIS A N 1
ATOM 846 C CA . HIS A 1 109 ? -13.597 -2.548 6.712 1.00 97.00 109 HIS A CA 1
ATOM 847 C C . HIS A 1 109 ? -12.276 -2.373 5.946 1.00 97.00 109 HIS A C 1
ATOM 849 O O . HIS A 1 109 ? -11.859 -1.253 5.637 1.00 97.00 109 HIS A O 1
ATOM 855 N N . ALA A 1 110 ? -11.648 -3.488 5.563 1.00 97.56 110 ALA A N 1
ATOM 856 C CA . ALA A 1 110 ? -10.475 -3.492 4.693 1.00 97.56 110 ALA A CA 1
ATOM 857 C C . ALA A 1 110 ? -10.887 -3.233 3.237 1.00 97.56 110 ALA A C 1
ATOM 859 O O . ALA A 1 110 ? -11.300 -4.143 2.521 1.00 97.56 110 ALA A O 1
ATOM 860 N N . ILE A 1 111 ? -10.747 -1.984 2.795 1.00 98.06 111 ILE A N 1
ATOM 861 C CA . ILE A 1 111 ? -10.949 -1.554 1.402 1.00 98.06 111 ILE A CA 1
ATOM 862 C C . ILE A 1 111 ? -9.912 -2.210 0.489 1.00 98.06 111 ILE A C 1
ATOM 864 O O . ILE A 1 111 ? -10.216 -2.605 -0.636 1.00 98.06 111 ILE A O 1
ATOM 868 N N . LYS A 1 112 ? -8.682 -2.332 0.988 1.00 97.06 112 LYS A N 1
ATOM 869 C CA . LYS A 1 112 ? -7.599 -3.045 0.325 1.00 97.06 112 LYS A CA 1
ATOM 870 C C . LYS A 1 112 ? -6.827 -3.870 1.344 1.00 97.06 112 LYS A C 1
ATOM 872 O O . LYS A 1 112 ? -6.496 -3.388 2.425 1.00 97.06 112 LYS A O 1
ATOM 877 N N . LYS A 1 113 ? -6.494 -5.091 0.940 1.00 95.62 113 LYS A N 1
ATOM 878 C CA . LYS A 1 113 ? -5.491 -5.937 1.583 1.00 95.62 113 LYS A CA 1
ATOM 879 C C . LYS A 1 113 ? -4.280 -6.065 0.645 1.00 95.62 113 LYS A C 1
ATOM 881 O O . LYS A 1 113 ? -4.455 -5.894 -0.572 1.00 95.62 113 LYS A O 1
ATOM 886 N N . PRO A 1 114 ? -3.088 -6.373 1.170 1.00 94.12 114 PRO A N 1
ATOM 887 C CA . PRO A 1 114 ? -1.993 -6.915 0.386 1.00 94.12 114 PRO A CA 1
ATOM 888 C C . PRO A 1 114 ? -2.469 -8.063 -0.494 1.00 94.12 114 PRO A C 1
ATOM 890 O O . PRO A 1 114 ? -3.260 -8.896 -0.042 1.00 94.12 114 PRO A O 1
ATOM 893 N N . VAL A 1 115 ? -2.001 -8.121 -1.741 1.00 90.56 115 VAL A N 1
ATOM 894 C CA . VAL A 1 115 ? -2.350 -9.226 -2.657 1.00 90.56 115 VAL A CA 1
ATOM 895 C C . VAL A 1 115 ? -2.016 -10.596 -2.072 1.00 90.56 115 VAL A C 1
ATOM 897 O O . VAL A 1 115 ? -2.719 -11.564 -2.320 1.00 90.56 115 VAL A O 1
ATOM 900 N N . ASP A 1 116 ? -0.973 -10.654 -1.254 1.00 80.38 116 ASP A N 1
ATOM 901 C CA . ASP A 1 116 ? -0.436 -11.847 -0.621 1.00 80.38 116 ASP A CA 1
ATOM 902 C C . ASP A 1 116 ? -0.911 -11.982 0.841 1.00 80.38 116 ASP A C 1
ATOM 904 O O . ASP A 1 116 ? -0.310 -12.695 1.647 1.00 80.38 116 ASP A O 1
ATOM 908 N N . ALA A 1 117 ? -1.978 -11.273 1.236 1.00 83.12 117 ALA A N 1
ATOM 909 C CA . ALA A 1 117 ? -2.523 -11.320 2.596 1.00 83.12 117 ALA A CA 1
ATOM 910 C C . ALA A 1 117 ? -3.061 -12.707 2.980 1.00 83.12 117 ALA A C 1
ATOM 912 O O . ALA A 1 117 ? -3.029 -13.063 4.158 1.00 83.12 117 ALA A O 1
ATOM 913 N N . ALA A 1 118 ? -3.546 -13.482 2.005 1.00 72.12 118 ALA A N 1
ATOM 914 C CA . ALA A 1 118 ? -4.069 -14.822 2.235 1.00 72.12 118 ALA A CA 1
ATOM 915 C C . ALA A 1 118 ? -2.918 -15.822 2.472 1.00 72.12 118 ALA A C 1
ATOM 917 O O . ALA A 1 118 ? -2.047 -15.969 1.611 1.00 72.12 118 ALA A O 1
ATOM 918 N N . PRO A 1 119 ? -2.898 -16.537 3.611 1.00 65.75 119 PRO A N 1
ATOM 919 C CA . PRO A 1 119 ? -1.766 -17.387 3.969 1.00 65.75 119 PRO A CA 1
ATOM 920 C C . PRO A 1 119 ? -1.618 -18.624 3.070 1.00 65.75 119 PRO A C 1
ATOM 922 O O . PRO A 1 119 ? -0.500 -19.095 2.878 1.00 65.75 119 PRO A O 1
ATOM 925 N N . ASP A 1 120 ? -2.708 -19.122 2.484 1.00 72.19 120 ASP A N 1
ATOM 926 C CA . ASP A 1 120 ? -2.711 -20.400 1.758 1.00 72.19 120 ASP A CA 1
ATOM 927 C C . ASP A 1 120 ? -2.140 -20.298 0.333 1.00 72.19 120 ASP A C 1
ATOM 929 O O . ASP A 1 120 ? -1.728 -21.299 -0.257 1.00 72.19 120 ASP A O 1
ATOM 933 N N . HIS A 1 121 ? -2.085 -19.086 -0.230 1.00 75.44 121 HIS A N 1
ATOM 934 C CA . HIS A 1 121 ? -1.698 -18.852 -1.627 1.00 75.44 121 HIS A CA 1
ATOM 935 C C . HIS A 1 121 ? -0.675 -17.724 -1.816 1.00 75.44 121 HIS A C 1
ATOM 937 O O . HIS A 1 121 ? -0.412 -17.325 -2.951 1.00 75.44 121 HIS A O 1
ATOM 943 N N . PHE A 1 122 ? -0.025 -17.286 -0.728 1.00 78.00 122 PHE A N 1
ATOM 944 C CA . PHE A 1 122 ? 0.959 -16.195 -0.687 1.00 78.00 122 PHE A CA 1
ATOM 945 C C . PHE A 1 122 ? 1.889 -16.143 -1.915 1.00 78.00 122 PHE A C 1
ATOM 947 O O . PHE A 1 122 ? 1.962 -15.128 -2.609 1.00 78.00 122 PHE A O 1
ATOM 954 N N . ALA A 1 123 ? 2.583 -17.247 -2.219 1.00 83.38 123 ALA A N 1
ATOM 955 C CA . ALA A 1 123 ? 3.592 -17.275 -3.278 1.00 83.38 123 ALA A CA 1
ATOM 956 C C . ALA A 1 123 ? 2.992 -17.138 -4.686 1.00 83.38 123 ALA A C 1
ATOM 958 O O . ALA A 1 123 ? 3.585 -16.490 -5.548 1.00 83.38 123 ALA A O 1
ATOM 959 N N . GLU A 1 124 ? 1.828 -17.737 -4.931 1.00 88.50 124 GLU A N 1
ATOM 960 C CA . GLU A 1 124 ? 1.178 -17.712 -6.244 1.00 88.50 124 GLU A CA 1
ATOM 961 C C . GLU A 1 124 ? 0.459 -16.382 -6.492 1.00 88.50 124 GLU A C 1
ATOM 963 O O . GLU A 1 124 ? 0.528 -15.841 -7.600 1.00 88.50 124 GLU A O 1
ATOM 968 N N . ASP A 1 125 ? -0.154 -15.805 -5.456 1.00 89.44 125 ASP A N 1
ATOM 969 C CA . ASP A 1 125 ? -0.747 -14.468 -5.515 1.00 89.44 125 ASP A CA 1
ATOM 970 C C . ASP A 1 125 ? 0.312 -13.401 -5.789 1.00 89.44 125 ASP A C 1
ATOM 972 O O . ASP A 1 125 ? 0.150 -12.592 -6.710 1.00 89.44 125 ASP A O 1
ATOM 976 N N . TYR A 1 126 ? 1.441 -13.457 -5.074 1.00 89.88 126 TYR A N 1
ATOM 977 C CA . TYR A 1 126 ? 2.572 -12.571 -5.331 1.00 89.88 126 TYR A CA 1
ATOM 978 C C . TYR A 1 126 ? 3.118 -12.739 -6.756 1.00 89.88 126 TYR A C 1
ATOM 980 O O . TYR A 1 126 ? 3.284 -11.744 -7.462 1.00 89.88 126 TYR A O 1
ATOM 988 N N . LYS A 1 127 ? 3.363 -13.973 -7.227 1.00 91.56 127 LYS A N 1
ATOM 989 C CA . LYS A 1 127 ? 3.871 -14.216 -8.592 1.00 91.56 127 LYS A CA 1
ATOM 990 C C . LYS A 1 127 ? 2.945 -13.639 -9.658 1.00 91.56 127 LYS A C 1
ATOM 992 O O . LYS A 1 127 ? 3.419 -12.988 -10.588 1.00 91.56 127 LYS A O 1
ATOM 997 N N . ARG A 1 128 ? 1.633 -13.858 -9.533 1.00 92.94 128 ARG A N 1
ATOM 998 C CA . ARG A 1 128 ? 0.630 -13.326 -10.466 1.00 92.94 128 ARG A CA 1
ATOM 999 C C . ARG A 1 128 ? 0.615 -11.800 -10.455 1.00 92.94 128 ARG A C 1
ATOM 1001 O O . ARG A 1 128 ? 0.609 -11.193 -11.525 1.00 92.94 128 ARG A O 1
ATOM 1008 N N . PHE A 1 129 ? 0.643 -11.192 -9.272 1.00 93.94 129 PHE A N 1
ATOM 1009 C CA . PHE A 1 129 ? 0.711 -9.741 -9.125 1.00 93.94 129 PHE A CA 1
ATOM 1010 C C . PHE A 1 129 ? 1.986 -9.164 -9.751 1.00 93.94 129 PHE A C 1
ATOM 1012 O O . PHE A 1 129 ? 1.910 -8.265 -10.588 1.00 93.94 129 PHE A O 1
ATOM 1019 N N . ALA A 1 130 ? 3.148 -9.726 -9.417 1.00 95.25 130 ALA A N 1
ATOM 1020 C CA . ALA A 1 130 ? 4.427 -9.292 -9.955 1.00 95.25 130 ALA A CA 1
ATOM 1021 C C . ALA A 1 130 ? 4.491 -9.441 -11.474 1.00 95.25 130 ALA A C 1
ATOM 1023 O O . ALA A 1 130 ? 4.886 -8.503 -12.161 1.00 95.25 130 ALA A O 1
ATOM 1024 N N . HIS A 1 131 ? 4.026 -10.566 -12.018 1.00 95.88 131 HIS A N 1
ATOM 1025 C CA . HIS A 1 131 ? 3.976 -10.768 -13.461 1.00 95.88 131 HIS A CA 1
ATOM 1026 C C . HIS A 1 131 ? 3.083 -9.734 -14.162 1.00 95.88 131 HIS A C 1
ATOM 1028 O O . HIS A 1 131 ? 3.471 -9.191 -15.196 1.00 95.88 131 HIS A O 1
ATOM 1034 N N . ALA A 1 132 ? 1.913 -9.421 -13.595 1.00 96.50 132 ALA A N 1
ATOM 1035 C CA . ALA A 1 132 ? 1.025 -8.396 -14.136 1.00 96.50 132 ALA A CA 1
ATOM 1036 C C . ALA A 1 132 ? 1.678 -7.004 -14.112 1.00 96.50 132 ALA A C 1
ATOM 1038 O O . ALA A 1 132 ? 1.652 -6.307 -15.125 1.00 96.50 132 ALA A O 1
ATOM 1039 N N . MET A 1 133 ? 2.326 -6.631 -13.004 1.00 97.19 133 MET A N 1
ATOM 1040 C CA . MET A 1 133 ? 3.046 -5.358 -12.883 1.00 97.19 133 MET A CA 1
ATOM 1041 C C . MET A 1 133 ? 4.223 -5.263 -13.854 1.00 97.19 133 MET A C 1
ATOM 1043 O O . MET A 1 133 ? 4.392 -4.243 -14.518 1.00 97.19 133 MET A O 1
ATOM 10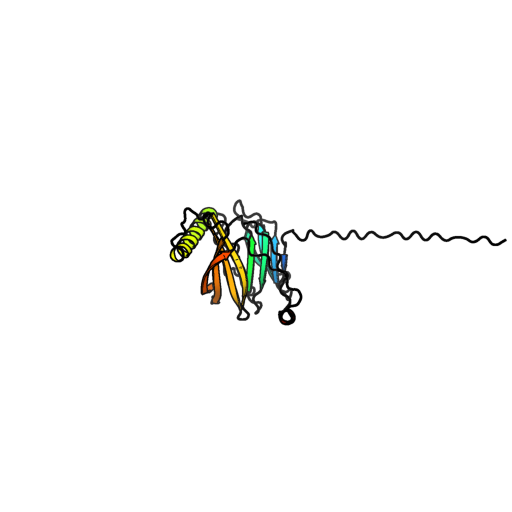47 N N . VAL A 1 134 ? 5.014 -6.329 -13.991 1.00 97.81 134 VAL A N 1
ATOM 1048 C CA . VAL A 1 134 ? 6.130 -6.383 -14.944 1.00 97.81 134 VAL A CA 1
ATOM 1049 C C . VAL A 1 134 ? 5.618 -6.269 -16.377 1.00 97.81 134 VAL A C 1
ATOM 1051 O O . VAL A 1 134 ? 6.145 -5.478 -17.155 1.00 97.81 134 VAL A O 1
ATOM 1054 N N . LYS A 1 135 ? 4.558 -6.998 -16.739 1.00 97.88 135 LYS A N 1
ATOM 1055 C CA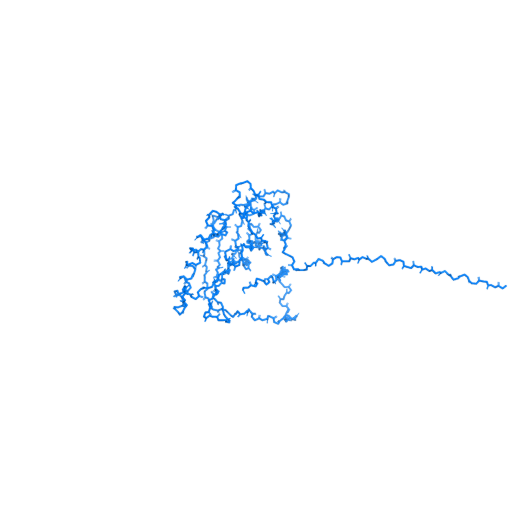 . LYS A 1 135 ? 3.930 -6.879 -18.062 1.00 97.88 135 LYS A CA 1
ATOM 1056 C C . LYS A 1 135 ? 3.448 -5.450 -18.332 1.00 97.88 135 LYS A C 1
ATOM 1058 O O . LYS A 1 135 ? 3.647 -4.939 -19.429 1.00 97.88 135 LYS A O 1
ATOM 1063 N N . HIS A 1 136 ? 2.853 -4.806 -17.331 1.00 97.62 136 HIS A N 1
ATOM 1064 C CA . HIS A 1 136 ? 2.379 -3.426 -17.426 1.00 97.62 136 HIS A CA 1
ATOM 1065 C C . HIS A 1 136 ? 3.520 -2.440 -17.696 1.00 97.62 136 HIS A C 1
ATOM 1067 O O . HIS A 1 136 ? 3.454 -1.664 -18.645 1.00 97.62 136 HIS A O 1
ATOM 1073 N N . VAL A 1 137 ? 4.619 -2.515 -16.939 1.00 98.06 137 VAL A N 1
ATOM 1074 C CA . VAL A 1 137 ? 5.745 -1.583 -17.133 1.00 98.06 137 VAL A CA 1
ATOM 1075 C C . VAL A 1 137 ? 6.588 -1.884 -18.367 1.00 98.06 137 VAL A C 1
ATOM 1077 O O . VAL A 1 137 ? 7.118 -0.960 -18.975 1.00 98.06 137 VAL A O 1
ATOM 1080 N N . THR A 1 138 ? 6.690 -3.147 -18.785 1.00 97.44 138 THR A N 1
ATOM 1081 C CA . THR A 1 138 ? 7.407 -3.525 -20.019 1.00 97.44 138 THR A CA 1
ATOM 1082 C C . THR A 1 138 ? 6.653 -3.109 -21.282 1.00 97.44 138 THR A C 1
ATOM 1084 O O . THR A 1 138 ? 7.272 -2.917 -22.322 1.00 97.44 138 THR A O 1
ATOM 1087 N N . ALA A 1 139 ? 5.340 -2.870 -21.198 1.00 97.81 139 ALA A N 1
ATOM 1088 C CA . ALA A 1 139 ? 4.601 -2.220 -22.279 1.00 97.81 139 ALA A CA 1
ATOM 1089 C C . ALA A 1 139 ? 5.014 -0.745 -22.479 1.00 97.81 139 ALA A C 1
ATOM 1091 O O . ALA A 1 139 ? 4.894 -0.228 -23.587 1.00 97.81 139 ALA A O 1
ATOM 1092 N N . VAL A 1 140 ? 5.517 -0.079 -21.430 1.00 98.00 140 VAL A N 1
ATOM 1093 C CA . VAL A 1 140 ? 6.039 1.303 -21.477 1.00 98.00 140 VAL A CA 1
ATOM 1094 C C . VAL A 1 140 ? 7.541 1.335 -21.778 1.00 98.00 140 VAL A C 1
ATOM 1096 O O . VAL A 1 140 ? 8.007 2.221 -22.491 1.00 98.00 140 VAL A O 1
ATOM 1099 N N . PHE A 1 141 ? 8.290 0.358 -21.261 1.00 97.75 141 PHE A N 1
ATOM 1100 C CA . PHE A 1 141 ? 9.739 0.206 -21.424 1.00 97.75 141 PHE A CA 1
ATOM 1101 C C . PHE A 1 141 ? 10.075 -1.175 -22.024 1.00 97.75 141 PHE A C 1
ATOM 1103 O O . PHE A 1 141 ? 10.402 -2.102 -21.273 1.00 97.75 141 PHE A O 1
ATOM 1110 N N . PRO A 1 142 ? 9.975 -1.352 -23.357 1.00 96.06 142 PRO A N 1
ATOM 1111 C CA . PRO A 1 142 ? 10.122 -2.656 -24.018 1.00 96.06 142 PRO A CA 1
ATOM 1112 C C . PRO A 1 142 ? 11.507 -3.306 -23.888 1.00 96.06 142 PRO A C 1
ATOM 1114 O O . PRO A 1 142 ? 11.659 -4.498 -24.139 1.00 96.06 142 PRO A O 1
ATOM 1117 N N . GLU A 1 143 ? 12.528 -2.538 -23.513 1.00 95.19 143 GLU A N 1
ATOM 1118 C CA . GLU A 1 143 ? 13.875 -3.028 -23.218 1.00 95.19 143 GLU A CA 1
ATOM 1119 C C . GLU A 1 143 ? 13.974 -3.780 -21.880 1.00 95.19 143 GLU A C 1
ATOM 1121 O O . GLU A 1 143 ? 14.958 -4.477 -21.622 1.00 95.19 143 GLU A O 1
ATOM 1126 N N . LEU A 1 144 ? 12.971 -3.636 -21.012 1.00 96.94 144 LEU A N 1
ATOM 1127 C CA . LEU A 1 144 ? 12.863 -4.387 -19.768 1.00 96.94 144 LEU A CA 1
ATOM 1128 C C . LEU A 1 144 ? 12.143 -5.710 -20.027 1.00 96.94 144 LEU A C 1
ATOM 1130 O O . LEU A 1 144 ? 11.277 -5.819 -20.892 1.00 96.94 144 LEU A O 1
ATOM 1134 N N . THR A 1 145 ? 12.479 -6.743 -19.256 1.00 95.00 145 THR A N 1
ATOM 1135 C CA . THR A 1 145 ? 11.867 -8.064 -19.428 1.00 95.00 145 THR A CA 1
ATOM 1136 C C . THR A 1 145 ? 11.608 -8.739 -18.091 1.00 95.00 145 THR A C 1
ATOM 1138 O O . THR A 1 145 ? 12.268 -8.464 -17.089 1.00 95.00 145 THR A O 1
ATOM 1141 N N . ASN A 1 146 ? 10.695 -9.712 -18.089 1.00 94.12 146 ASN A N 1
ATOM 1142 C CA . ASN A 1 146 ? 10.444 -10.557 -16.921 1.00 94.12 146 ASN A CA 1
ATOM 1143 C C . ASN A 1 146 ? 11.671 -11.378 -16.488 1.00 94.12 146 ASN A C 1
ATOM 1145 O O . ASN A 1 146 ? 11.726 -11.823 -15.348 1.00 94.12 146 ASN A O 1
ATOM 1149 N N . ARG A 1 147 ? 12.663 -11.572 -17.368 1.00 95.31 147 ARG A N 1
ATOM 1150 C CA . ARG A 1 147 ? 13.931 -12.225 -17.012 1.00 95.31 147 ARG A CA 1
ATOM 1151 C C . ARG A 1 147 ? 14.770 -11.351 -16.082 1.00 95.31 147 ARG A C 1
ATOM 1153 O O . ARG A 1 147 ? 15.382 -11.874 -15.152 1.00 95.31 147 ARG A O 1
ATOM 1160 N N . GLU A 1 148 ? 14.778 -10.044 -16.328 1.00 96.25 148 GLU A N 1
ATOM 1161 C CA . GLU A 1 148 ? 15.566 -9.081 -15.556 1.00 96.25 148 GLU A CA 1
ATOM 1162 C C . GLU A 1 148 ? 14.851 -8.592 -14.298 1.00 96.25 148 GLU A C 1
ATOM 1164 O O . GLU A 1 148 ? 15.500 -8.025 -13.425 1.00 96.25 148 GLU A O 1
ATOM 1169 N N . PHE A 1 149 ? 13.545 -8.842 -14.163 1.00 97.19 149 PHE A N 1
ATOM 1170 C CA . PHE A 1 149 ? 12.805 -8.545 -12.939 1.00 97.19 149 PHE A CA 1
ATOM 1171 C C . PHE A 1 149 ? 13.472 -9.194 -11.716 1.00 97.19 149 PHE A C 1
ATOM 1173 O O . PHE A 1 149 ? 13.792 -10.389 -11.715 1.00 97.19 149 PHE A O 1
ATOM 1180 N N . ASN A 1 150 ? 13.669 -8.395 -10.668 1.00 95.12 150 ASN A N 1
ATOM 1181 C CA . ASN A 1 150 ? 14.244 -8.845 -9.407 1.00 95.12 150 ASN A CA 1
ATOM 1182 C C . ASN A 1 150 ? 13.192 -8.886 -8.292 1.00 95.12 150 ASN A C 1
ATOM 1184 O O . ASN A 1 150 ? 12.946 -9.937 -7.703 1.00 95.12 150 ASN A O 1
ATOM 1188 N N . LYS A 1 151 ? 12.573 -7.739 -8.003 1.00 93.81 151 LYS A N 1
ATOM 1189 C CA . LYS A 1 151 ? 11.612 -7.561 -6.908 1.00 93.81 151 LYS A CA 1
ATOM 1190 C C . LYS A 1 151 ? 10.793 -6.291 -7.103 1.00 93.81 151 LYS A C 1
ATOM 1192 O O . LYS A 1 151 ? 11.180 -5.400 -7.855 1.00 93.81 151 LYS A O 1
ATOM 1197 N N . LEU A 1 152 ? 9.677 -6.194 -6.394 1.00 95.75 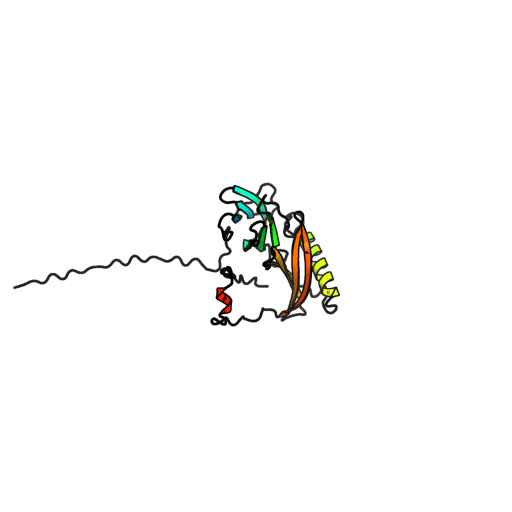152 LEU A N 1
ATOM 1198 C CA . LEU A 1 152 ? 8.877 -4.975 -6.304 1.00 95.75 152 LEU A CA 1
ATOM 1199 C C . LEU A 1 152 ? 8.400 -4.683 -4.882 1.00 95.75 152 LEU A C 1
ATOM 1201 O O . LEU A 1 152 ? 8.386 -5.574 -4.031 1.00 95.75 152 LEU A O 1
ATOM 1205 N N . PHE A 1 153 ? 7.988 -3.442 -4.641 1.00 94.44 153 PHE A N 1
ATOM 1206 C CA . PHE A 1 153 ? 7.430 -2.982 -3.370 1.00 94.44 153 PHE A CA 1
ATOM 1207 C C . PHE A 1 153 ? 6.318 -1.983 -3.639 1.00 94.44 153 PHE A C 1
ATOM 1209 O O . PHE A 1 153 ? 6.594 -0.947 -4.244 1.00 94.44 153 PHE A O 1
ATOM 1216 N N . THR A 1 154 ? 5.106 -2.265 -3.169 1.00 96.94 154 THR A N 1
ATOM 1217 C CA . THR A 1 154 ? 3.978 -1.323 -3.199 1.00 96.94 154 THR A CA 1
ATOM 1218 C C . THR A 1 154 ? 3.729 -0.772 -1.802 1.00 96.94 154 THR A C 1
ATOM 1220 O O . THR A 1 154 ? 3.590 -1.546 -0.859 1.00 96.94 154 THR A O 1
ATOM 1223 N N . PHE A 1 155 ? 3.677 0.551 -1.673 1.00 95.38 155 PHE A N 1
ATOM 1224 C CA . PHE A 1 155 ? 3.483 1.252 -0.402 1.00 95.38 155 PHE A CA 1
ATOM 1225 C C . PHE A 1 155 ? 2.723 2.568 -0.604 1.00 95.38 155 PHE A C 1
ATOM 1227 O O . PHE A 1 155 ? 2.673 3.126 -1.709 1.00 95.38 155 PHE A O 1
ATOM 1234 N N . ALA A 1 156 ? 2.099 3.057 0.461 1.00 97.50 156 ALA A N 1
ATOM 1235 C CA . ALA A 1 156 ? 1.476 4.367 0.487 1.00 97.50 156 ALA A CA 1
ATOM 1236 C C . ALA A 1 156 ? 2.531 5.480 0.540 1.00 97.50 156 ALA A C 1
ATOM 1238 O O . ALA A 1 156 ? 3.624 5.344 1.076 1.00 97.50 156 ALA A O 1
ATOM 1239 N N . MET A 1 157 ? 2.175 6.624 -0.034 1.00 97.00 157 MET A N 1
ATOM 1240 C CA . MET A 1 157 ? 2.983 7.846 -0.010 1.00 97.00 157 MET A CA 1
ATOM 1241 C C . MET A 1 157 ? 2.291 8.983 0.744 1.00 97.00 157 MET A C 1
ATOM 1243 O O . MET A 1 157 ? 2.838 10.083 0.847 1.00 97.00 157 MET A O 1
ATOM 1247 N N . GLY A 1 158 ? 1.086 8.720 1.251 1.00 96.88 158 GLY A N 1
ATOM 1248 C CA . GLY A 1 158 ? 0.209 9.692 1.881 1.00 96.88 158 GLY A CA 1
ATOM 1249 C C . GLY A 1 158 ? -1.051 9.964 1.069 1.00 96.88 158 GLY A C 1
ATOM 1250 O O . GLY A 1 158 ? -1.412 9.230 0.150 1.00 96.88 158 GLY A O 1
ATOM 1251 N N . TRP A 1 159 ? -1.719 11.052 1.428 1.00 98.12 159 TRP A N 1
ATOM 1252 C CA . TRP A 1 159 ? -2.954 11.505 0.802 1.00 98.12 159 TRP A CA 1
ATOM 1253 C C . TRP A 1 159 ? -2.744 12.901 0.221 1.00 98.12 159 TRP A C 1
ATOM 1255 O O . TRP A 1 159 ? -1.993 13.708 0.774 1.00 98.12 159 TRP A O 1
ATOM 1265 N N . SER A 1 160 ? -3.402 13.207 -0.893 1.00 96.69 160 SER A N 1
ATOM 1266 C CA . SER A 1 160 ? -3.518 14.585 -1.367 1.00 96.69 160 SER A CA 1
ATOM 1267 C C . SER A 1 160 ? -4.382 15.416 -0.410 1.00 96.69 160 SER A C 1
ATOM 1269 O O . SER A 1 160 ? -5.141 14.881 0.400 1.00 96.69 160 SER A O 1
ATOM 1271 N N . ALA A 1 161 ? -4.340 16.743 -0.556 1.00 93.25 161 ALA A N 1
ATOM 1272 C CA . ALA A 1 161 ? -5.236 17.643 0.175 1.00 93.25 161 ALA A CA 1
ATOM 1273 C C . ALA A 1 161 ? -6.727 17.384 -0.129 1.00 93.25 161 ALA A C 1
ATOM 1275 O O . ALA A 1 161 ? -7.575 17.632 0.722 1.00 93.25 161 ALA A O 1
ATOM 1276 N N . SER A 1 162 ? -7.047 16.857 -1.318 1.00 93.88 162 SER A N 1
ATOM 1277 C CA . SER A 1 162 ? -8.402 16.443 -1.709 1.00 93.88 162 SER A CA 1
ATOM 1278 C C . SER A 1 162 ? -8.837 15.097 -1.117 1.00 93.88 162 SER A C 1
ATOM 1280 O O . SER A 1 162 ? -9.990 14.710 -1.295 1.00 93.88 162 SER A O 1
ATOM 1282 N N . GLY A 1 163 ? -7.951 14.388 -0.408 1.00 96.19 163 GLY A N 1
ATOM 1283 C CA . GLY A 1 163 ? -8.237 13.073 0.165 1.00 96.19 163 GLY A CA 1
ATOM 1284 C C . GLY A 1 163 ? -8.073 11.908 -0.813 1.00 96.19 163 GLY A C 1
ATOM 1285 O O . GLY A 1 163 ? -8.626 10.837 -0.574 1.00 96.19 163 GLY A O 1
ATOM 1286 N N . ASP A 1 164 ? -7.309 12.088 -1.892 1.00 98.31 164 ASP A N 1
ATOM 1287 C CA . ASP A 1 164 ? -6.960 11.008 -2.816 1.00 98.31 164 ASP A CA 1
ATOM 1288 C C . ASP A 1 164 ? -5.680 10.306 -2.339 1.00 98.31 164 ASP A C 1
ATOM 1290 O O . ASP A 1 164 ? -4.680 10.951 -2.010 1.00 98.31 164 ASP A O 1
ATOM 1294 N N . LEU A 1 165 ? -5.703 8.976 -2.291 1.00 98.75 165 LEU A N 1
ATOM 1295 C CA . LEU A 1 165 ? -4.584 8.157 -1.837 1.00 98.75 165 LEU A CA 1
ATOM 1296 C C . LEU A 1 165 ? -3.472 8.148 -2.888 1.00 98.75 165 LEU A C 1
ATOM 1298 O O . LEU A 1 165 ? -3.714 7.817 -4.050 1.00 98.75 165 LEU A O 1
ATOM 1302 N N . GLN A 1 166 ? -2.244 8.442 -2.471 1.00 98.69 166 GLN A N 1
ATOM 1303 C CA . GLN A 1 166 ? -1.052 8.323 -3.304 1.00 98.69 166 GLN A CA 1
ATOM 1304 C C . GLN A 1 166 ? -0.335 7.017 -2.977 1.00 98.69 166 GLN A C 1
ATOM 1306 O O . GLN A 1 166 ? 0.020 6.761 -1.828 1.00 98.69 166 GLN A O 1
ATOM 1311 N N . VAL A 1 167 ? -0.110 6.195 -3.996 1.00 98.56 167 VAL A N 1
ATOM 1312 C CA . VAL A 1 167 ? 0.550 4.892 -3.881 1.00 98.56 167 VAL A CA 1
ATOM 1313 C C . VAL A 1 167 ? 1.733 4.867 -4.824 1.00 98.56 167 VAL A C 1
ATOM 1315 O O . VAL A 1 167 ? 1.650 5.369 -5.948 1.00 98.56 167 VAL A O 1
ATOM 1318 N N . LYS A 1 168 ? 2.829 4.259 -4.379 1.00 98.12 168 LYS A N 1
ATOM 1319 C CA . LYS A 1 168 ? 3.993 4.018 -5.218 1.00 98.12 168 LYS A CA 1
ATOM 1320 C C . LYS A 1 168 ? 4.321 2.536 -5.242 1.00 98.12 168 LYS A C 1
ATOM 1322 O O . LYS A 1 168 ? 4.393 1.897 -4.197 1.00 98.12 168 LYS A O 1
ATOM 1327 N N . THR A 1 169 ? 4.570 2.018 -6.439 1.00 98.19 169 THR A N 1
ATOM 1328 C CA . THR A 1 169 ? 5.208 0.719 -6.633 1.00 98.19 169 THR A CA 1
ATOM 1329 C C . THR A 1 169 ? 6.599 0.922 -7.213 1.00 98.19 169 THR A C 1
ATOM 1331 O O . THR A 1 169 ? 6.741 1.422 -8.326 1.00 98.19 169 THR A O 1
ATOM 1334 N N . ASN A 1 170 ? 7.629 0.541 -6.463 1.00 97.31 170 ASN A N 1
ATOM 1335 C CA . ASN A 1 170 ? 8.995 0.451 -6.970 1.00 97.31 170 ASN A CA 1
ATOM 1336 C C . ASN A 1 170 ? 9.212 -0.945 -7.559 1.00 97.31 170 ASN A C 1
ATOM 1338 O O . ASN A 1 170 ? 8.900 -1.928 -6.893 1.00 97.31 170 ASN A O 1
ATOM 1342 N N . ILE A 1 171 ? 9.775 -1.037 -8.760 1.00 97.88 171 ILE A N 1
ATOM 1343 C CA . ILE A 1 171 ? 10.082 -2.294 -9.448 1.00 97.88 171 ILE A CA 1
ATOM 1344 C C . ILE A 1 171 ? 11.555 -2.274 -9.847 1.00 97.88 171 ILE A C 1
ATOM 1346 O O . ILE A 1 171 ? 12.000 -1.395 -10.587 1.00 97.88 171 ILE A O 1
ATOM 1350 N N . ASP A 1 172 ? 12.297 -3.244 -9.333 1.00 96.75 172 ASP A N 1
ATOM 1351 C CA . ASP A 1 172 ? 13.726 -3.414 -9.549 1.00 96.75 172 ASP A CA 1
ATOM 1352 C C . ASP A 1 172 ? 13.993 -4.402 -10.692 1.00 96.75 172 ASP A C 1
ATOM 1354 O O . ASP A 1 172 ? 13.384 -5.479 -10.766 1.00 96.75 172 ASP A O 1
ATOM 1358 N N . PHE A 1 173 ? 14.928 -4.032 -11.565 1.00 97.25 173 PHE A N 1
ATOM 1359 C CA . PHE A 1 173 ? 15.388 -4.843 -12.684 1.00 97.25 173 PHE A CA 1
ATOM 1360 C C . PHE A 1 173 ? 16.915 -4.911 -12.674 1.00 97.25 173 PHE A C 1
ATOM 1362 O O . PHE A 1 173 ? 17.591 -3.893 -12.580 1.00 97.25 173 PHE A O 1
ATOM 1369 N N . ARG A 1 174 ? 17.481 -6.107 -12.858 1.00 95.00 174 ARG A N 1
ATOM 1370 C CA . ARG A 1 174 ? 18.937 -6.336 -12.802 1.00 95.00 174 ARG A CA 1
ATOM 1371 C C . ARG A 1 174 ? 19.718 -5.581 -13.880 1.00 95.00 174 ARG A C 1
ATOM 1373 O O . ARG A 1 174 ? 20.899 -5.310 -13.694 1.00 95.00 174 ARG A O 1
ATOM 1380 N N . ASN A 1 175 ? 19.073 -5.237 -14.995 1.00 93.88 175 ASN A N 1
ATOM 1381 C CA . ASN A 1 175 ? 19.657 -4.434 -16.070 1.00 93.88 175 ASN A CA 1
ATOM 1382 C C . ASN A 1 175 ? 19.519 -2.912 -15.849 1.00 93.88 175 ASN A C 1
ATOM 1384 O O . ASN A 1 175 ? 19.903 -2.139 -16.724 1.00 93.88 175 ASN A O 1
ATOM 1388 N N . LEU A 1 176 ? 19.001 -2.483 -14.694 1.00 94.00 176 LEU A N 1
ATOM 1389 C CA . LEU A 1 176 ? 18.931 -1.095 -14.239 1.00 94.00 176 LEU A CA 1
ATOM 1390 C C . LEU A 1 176 ? 19.697 -0.942 -12.907 1.00 94.00 176 LEU A C 1
ATOM 1392 O O . LEU A 1 176 ? 19.079 -0.750 -11.867 1.00 94.00 176 LEU A O 1
ATOM 1396 N N . PRO A 1 177 ? 21.040 -1.021 -12.897 1.00 90.44 177 PRO A N 1
ATOM 1397 C CA . PRO A 1 177 ? 21.816 -1.096 -11.650 1.00 90.44 177 PRO A CA 1
ATOM 1398 C C . PRO A 1 177 ? 21.664 0.135 -10.738 1.00 90.44 177 PRO A C 1
ATOM 1400 O O . PRO A 1 177 ? 21.793 0.020 -9.520 1.00 90.44 177 PRO A O 1
ATOM 1403 N N . ASP A 1 178 ? 21.343 1.290 -11.327 1.00 93.12 178 ASP A N 1
ATOM 1404 C CA . ASP A 1 178 ? 21.313 2.589 -10.645 1.00 93.12 178 ASP A CA 1
ATOM 1405 C C . ASP A 1 178 ? 19.906 3.213 -10.677 1.00 93.12 178 ASP A C 1
ATOM 1407 O O . ASP A 1 178 ? 19.726 4.418 -10.461 1.00 93.12 178 ASP A O 1
ATOM 1411 N N . GLN A 1 179 ? 18.894 2.429 -11.063 1.00 95.69 179 GLN A N 1
ATOM 1412 C CA . GLN A 1 179 ? 17.533 2.901 -11.289 1.00 95.69 179 GLN A CA 1
ATOM 1413 C C . GLN A 1 179 ? 16.502 1.847 -10.899 1.00 95.69 179 GLN A C 1
ATOM 1415 O O . GLN A 1 179 ? 16.744 0.651 -10.917 1.00 95.69 179 GLN A O 1
ATOM 1420 N N . ILE A 1 180 ? 15.295 2.313 -10.624 1.00 96.44 180 ILE A N 1
ATOM 1421 C CA . ILE A 1 180 ? 14.094 1.485 -10.543 1.00 96.44 180 ILE A CA 1
ATOM 1422 C C . ILE A 1 180 ? 13.065 2.007 -11.537 1.00 96.44 180 ILE A C 1
ATOM 1424 O O . ILE A 1 180 ? 13.119 3.168 -11.954 1.00 96.44 180 ILE A O 1
ATOM 1428 N N . VAL A 1 181 ? 12.067 1.191 -11.854 1.00 98.25 181 VAL A N 1
ATOM 1429 C CA . VAL A 1 181 ? 10.811 1.700 -12.407 1.00 98.25 181 VAL A CA 1
ATOM 1430 C C . VAL A 1 181 ? 9.878 2.041 -11.249 1.00 98.25 181 VAL A C 1
ATOM 1432 O O . VAL A 1 181 ? 9.597 1.203 -10.397 1.00 98.25 181 VAL A O 1
ATOM 1435 N N . ALA A 1 182 ? 9.401 3.279 -11.203 1.00 97.94 182 ALA A N 1
ATOM 1436 C CA . ALA A 1 182 ? 8.400 3.750 -10.262 1.00 97.94 182 ALA A CA 1
ATOM 1437 C C . ALA A 1 182 ? 7.044 3.873 -10.964 1.00 97.94 182 ALA A C 1
ATOM 1439 O O . ALA A 1 182 ? 6.906 4.609 -11.941 1.00 97.94 182 ALA A O 1
ATOM 1440 N N . VAL A 1 183 ? 6.038 3.186 -10.429 1.00 98.62 183 VAL A N 1
ATOM 1441 C CA . VAL A 1 183 ? 4.632 3.359 -10.799 1.00 98.62 183 VAL A CA 1
ATOM 1442 C C . VAL A 1 183 ? 3.957 4.160 -9.698 1.00 98.62 183 VAL A C 1
ATOM 1444 O O . VAL A 1 183 ? 3.826 3.690 -8.569 1.00 98.62 183 VAL A O 1
ATOM 1447 N N . TRP A 1 184 ? 3.561 5.384 -10.012 1.00 98.50 184 TRP A N 1
ATOM 1448 C CA . TRP A 1 184 ? 2.796 6.252 -9.132 1.00 98.50 184 TRP A CA 1
ATOM 1449 C C . TRP A 1 184 ? 1.325 6.165 -9.498 1.00 98.50 184 TRP A C 1
ATOM 1451 O O . TRP A 1 184 ? 0.952 6.463 -10.630 1.00 98.50 184 TRP A O 1
ATOM 1461 N N . ASN A 1 185 ? 0.487 5.823 -8.530 1.00 98.75 185 ASN A N 1
ATOM 1462 C CA . ASN A 1 185 ? -0.955 5.801 -8.696 1.00 98.75 185 ASN A CA 1
ATOM 1463 C C . ASN A 1 185 ? -1.618 6.784 -7.730 1.00 98.75 185 ASN A C 1
ATOM 1465 O O . ASN A 1 185 ? -1.222 6.913 -6.570 1.00 98.75 185 ASN A O 1
ATOM 1469 N N . THR A 1 186 ? -2.667 7.447 -8.205 1.00 98.75 186 THR A N 1
ATOM 1470 C CA . THR A 1 186 ? -3.580 8.232 -7.374 1.00 98.75 186 THR A CA 1
ATOM 1471 C C . THR A 1 186 ? -4.942 7.562 -7.387 1.00 98.75 186 THR A C 1
ATOM 1473 O O . THR A 1 186 ? -5.518 7.362 -8.456 1.00 98.75 186 THR A O 1
ATOM 1476 N N . TYR A 1 187 ? -5.457 7.220 -6.210 1.00 98.81 187 TYR A N 1
ATOM 1477 C CA . TYR A 1 187 ? -6.734 6.537 -6.052 1.00 98.81 187 TYR A CA 1
ATOM 1478 C C . TYR A 1 187 ? -7.732 7.393 -5.287 1.00 98.81 187 TYR A C 1
ATOM 1480 O O . TYR A 1 187 ? -7.404 7.987 -4.264 1.00 98.81 187 TYR A O 1
ATOM 1488 N N . LYS A 1 188 ? -8.987 7.351 -5.724 1.00 98.38 188 LYS A N 1
ATOM 1489 C CA . LYS A 1 188 ? -10.125 7.811 -4.935 1.00 98.38 188 LYS A CA 1
ATOM 1490 C C . LYS A 1 188 ? -10.840 6.621 -4.328 1.00 98.38 188 LYS A C 1
ATOM 1492 O O . LYS A 1 188 ? -11.011 5.601 -4.991 1.00 98.38 188 LYS A O 1
ATOM 1497 N N . ILE A 1 189 ? -11.314 6.759 -3.096 1.00 98.00 189 ILE A N 1
ATOM 1498 C CA . ILE A 1 189 ? -12.210 5.763 -2.511 1.00 98.00 189 ILE A CA 1
ATOM 1499 C C . ILE A 1 189 ? -13.646 6.103 -2.907 1.00 98.00 189 ILE A C 1
ATOM 1501 O O . ILE A 1 189 ? -14.167 7.163 -2.561 1.00 98.00 189 ILE A O 1
ATOM 1505 N N . VAL A 1 190 ? -14.289 5.191 -3.635 1.00 96.62 190 VAL A N 1
ATOM 1506 C CA . VAL A 1 190 ? -15.699 5.283 -4.032 1.00 96.62 190 VAL A CA 1
ATOM 1507 C C . VAL A 1 190 ? -16.367 3.956 -3.701 1.00 96.62 190 VAL A C 1
ATOM 1509 O O . VAL A 1 190 ? -15.908 2.909 -4.150 1.00 96.62 190 VAL A O 1
ATOM 1512 N N . ASN A 1 191 ? -17.444 3.987 -2.910 1.00 94.44 191 ASN A N 1
ATOM 1513 C CA . ASN A 1 191 ? -18.197 2.793 -2.498 1.00 94.44 191 ASN A CA 1
ATOM 1514 C C . ASN A 1 191 ? -17.291 1.674 -1.947 1.00 94.44 191 ASN A C 1
ATOM 1516 O O . ASN A 1 191 ? -17.367 0.529 -2.394 1.00 94.44 191 ASN A O 1
ATOM 1520 N N . ASN A 1 192 ? -16.402 2.026 -1.011 1.00 93.00 192 ASN A N 1
ATOM 1521 C CA . ASN A 1 192 ? -15.433 1.117 -0.383 1.00 93.00 192 ASN A CA 1
ATOM 1522 C C . ASN A 1 192 ? -14.487 0.407 -1.366 1.00 93.00 192 ASN A C 1
ATOM 1524 O O . ASN A 1 192 ? -14.009 -0.691 -1.086 1.00 93.00 192 ASN A O 1
ATOM 1528 N N . LYS A 1 193 ? -14.196 1.029 -2.513 1.00 96.44 193 LYS A N 1
ATOM 1529 C CA . LYS A 1 193 ? -13.230 0.538 -3.502 1.00 96.44 193 LYS A CA 1
ATOM 1530 C C . LYS A 1 193 ? -12.257 1.637 -3.893 1.00 96.44 193 LYS A C 1
ATOM 1532 O O . LYS A 1 193 ? -12.642 2.800 -3.995 1.00 96.44 193 LYS A O 1
ATOM 1537 N N . LEU A 1 194 ? -11.011 1.251 -4.155 1.00 97.94 194 LEU A N 1
ATOM 1538 C CA . LEU A 1 194 ? -10.029 2.129 -4.783 1.00 97.94 194 LEU A CA 1
ATOM 1539 C C . LEU A 1 194 ? -10.342 2.239 -6.278 1.00 97.94 194 LEU A C 1
ATOM 1541 O O . LEU A 1 194 ? -10.345 1.242 -6.997 1.00 97.94 194 LEU A O 1
ATOM 1545 N N . VAL A 1 195 ? -10.601 3.458 -6.735 1.00 98.44 195 VAL A N 1
ATOM 1546 C CA . VAL A 1 195 ? -10.791 3.810 -8.142 1.00 98.44 195 VAL A CA 1
ATOM 1547 C C . VAL A 1 195 ? -9.569 4.595 -8.589 1.00 98.44 195 VAL A C 1
ATOM 1549 O O . VAL A 1 195 ? -9.264 5.643 -8.019 1.00 98.44 195 VAL A O 1
ATOM 1552 N N . LEU A 1 196 ? -8.849 4.074 -9.582 1.00 98.50 196 LEU A N 1
ATOM 1553 C CA . LEU A 1 196 ? -7.670 4.732 -10.137 1.00 98.50 196 LEU A CA 1
ATOM 1554 C C . LEU A 1 196 ? -8.092 6.027 -10.842 1.00 98.50 196 LEU A C 1
ATOM 1556 O O . LEU A 1 196 ? -8.907 5.993 -11.760 1.00 98.50 196 LEU A O 1
ATOM 1560 N N . LEU A 1 197 ? -7.539 7.157 -10.406 1.00 98.31 197 LEU A N 1
ATOM 1561 C CA . LEU A 1 197 ? -7.738 8.459 -11.044 1.00 98.31 197 LEU A CA 1
ATOM 1562 C C . LEU A 1 197 ? -6.627 8.777 -12.038 1.00 98.31 197 LEU A C 1
ATOM 1564 O O . LEU A 1 197 ? -6.882 9.331 -13.102 1.00 98.31 197 LEU A O 1
ATOM 1568 N N . ASN A 1 198 ? -5.389 8.471 -11.657 1.00 98.38 198 ASN A N 1
ATOM 1569 C CA . ASN A 1 198 ? -4.213 8.804 -12.440 1.00 98.38 198 ASN A CA 1
ATOM 1570 C C . ASN A 1 198 ? -3.099 7.788 -12.204 1.00 98.38 198 ASN A C 1
ATOM 1572 O O . ASN A 1 198 ? -2.925 7.289 -11.088 1.00 98.38 198 ASN A O 1
ATOM 1576 N N . GLU A 1 199 ? -2.311 7.550 -13.245 1.00 98.62 199 GLU A N 1
ATOM 1577 C CA . GLU A 1 199 ? -1.102 6.748 -13.187 1.00 98.62 199 GLU A CA 1
ATOM 1578 C C . GLU A 1 199 ? 0.046 7.454 -13.906 1.00 98.62 199 GLU A C 1
ATOM 1580 O O . GLU A 1 199 ? -0.128 8.040 -14.974 1.00 98.62 199 GLU A O 1
ATOM 1585 N N . LYS A 1 200 ? 1.236 7.376 -13.314 1.00 98.50 200 LYS A N 1
ATOM 1586 C CA . LYS A 1 200 ? 2.490 7.795 -13.932 1.00 98.50 200 LYS A CA 1
ATOM 1587 C C . LYS A 1 200 ? 3.521 6.689 -13.764 1.00 98.50 200 LYS A C 1
ATOM 1589 O O . LYS A 1 200 ? 3.784 6.258 -12.646 1.00 98.50 200 LYS A O 1
ATOM 1594 N N . ILE 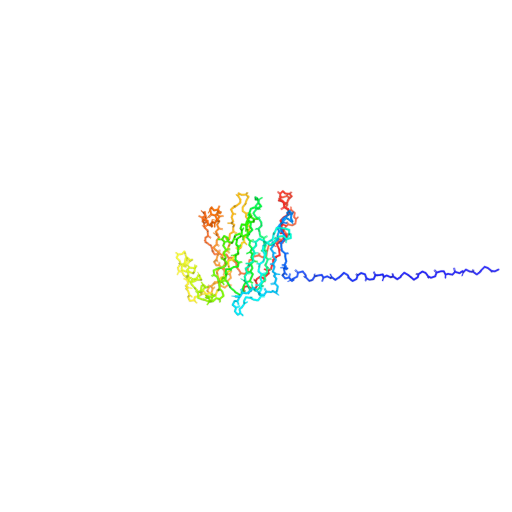A 1 201 ? 4.143 6.285 -14.864 1.00 98.62 201 ILE A N 1
ATOM 1595 C CA . ILE A 1 201 ? 5.220 5.294 -14.884 1.00 98.62 201 ILE A CA 1
ATOM 1596 C C . ILE A 1 201 ? 6.498 6.004 -15.319 1.00 98.62 201 ILE A C 1
ATOM 1598 O O . ILE A 1 201 ? 6.520 6.679 -16.346 1.00 98.62 201 ILE A O 1
ATOM 1602 N N . GLU A 1 202 ? 7.559 5.880 -14.530 1.00 97.94 202 GLU A N 1
ATOM 1603 C CA . GLU A 1 202 ? 8.840 6.528 -14.811 1.00 97.94 202 GLU A CA 1
ATOM 1604 C C . GLU A 1 202 ? 10.019 5.679 -14.338 1.00 97.94 202 GLU A C 1
ATOM 1606 O O . GLU A 1 202 ? 9.891 4.881 -13.412 1.00 97.94 202 GLU A O 1
ATOM 1611 N N . LYS A 1 203 ? 11.194 5.880 -14.938 1.00 97.31 203 LYS A N 1
ATOM 1612 C CA . LYS A 1 203 ? 12.451 5.427 -14.336 1.00 97.31 203 LYS A CA 1
ATOM 1613 C C . LYS A 1 203 ? 12.908 6.463 -13.318 1.00 97.31 203 LYS A C 1
ATOM 1615 O O . LYS A 1 203 ? 12.883 7.660 -13.603 1.00 97.31 203 LYS A O 1
ATOM 1620 N N . ALA A 1 204 ? 13.334 6.010 -12.148 1.00 93.94 204 ALA A N 1
ATOM 1621 C CA . ALA A 1 204 ? 13.810 6.866 -11.070 1.00 93.94 204 ALA A CA 1
ATOM 1622 C C . ALA A 1 204 ? 15.186 6.390 -10.580 1.00 93.94 204 ALA A C 1
ATOM 1624 O O . ALA A 1 204 ? 15.396 5.179 -10.503 1.00 93.94 204 ALA A O 1
ATOM 1625 N N . PRO A 1 205 ? 16.111 7.299 -10.219 1.00 92.31 205 PRO A N 1
ATOM 1626 C CA . PRO A 1 205 ? 17.404 6.915 -9.660 1.00 92.31 205 PRO A CA 1
ATOM 1627 C C . PRO A 1 205 ? 17.257 6.077 -8.386 1.00 92.31 205 PRO A C 1
ATOM 1629 O O . PRO A 1 205 ? 16.410 6.372 -7.534 1.00 92.31 205 PRO A O 1
ATOM 1632 N N . TRP A 1 206 ? 18.111 5.067 -8.247 1.00 85.44 206 TRP A N 1
ATOM 1633 C CA . TRP A 1 206 ? 18.198 4.213 -7.073 1.00 85.44 206 TRP A CA 1
ATOM 1634 C C . TRP A 1 206 ? 19.668 3.910 -6.708 1.00 85.44 206 TRP A C 1
ATOM 1636 O O . TRP A 1 206 ? 20.421 3.486 -7.577 1.00 85.44 206 TRP A O 1
ATOM 1646 N N . PRO A 1 207 ? 20.098 4.099 -5.443 1.00 84.00 207 PRO A N 1
ATOM 1647 C CA . PRO A 1 207 ? 19.320 4.650 -4.335 1.00 84.00 207 PRO A CA 1
ATOM 1648 C C . PRO A 1 207 ? 18.891 6.100 -4.618 1.00 84.00 207 PRO A C 1
ATOM 1650 O O . PRO A 1 207 ? 19.539 6.796 -5.404 1.00 84.00 207 PRO A O 1
ATOM 1653 N N . PRO A 1 208 ? 17.787 6.575 -4.013 1.00 73.56 208 PRO A N 1
ATOM 1654 C CA . PRO A 1 208 ? 17.328 7.936 -4.236 1.00 73.56 208 PRO A CA 1
ATOM 1655 C C . PRO A 1 208 ? 18.446 8.917 -3.851 1.00 73.56 208 PRO A C 1
ATOM 1657 O O . PRO A 1 208 ? 19.140 8.682 -2.852 1.00 73.56 208 PRO A O 1
ATOM 1660 N N . PRO A 1 209 ? 18.635 10.019 -4.603 1.00 73.69 209 PRO A N 1
ATOM 1661 C CA . PRO A 1 209 ? 19.660 11.002 -4.286 1.00 73.69 209 PRO A CA 1
ATOM 1662 C C . PRO A 1 209 ? 19.504 11.469 -2.839 1.00 73.69 209 PRO A C 1
ATOM 1664 O O . PRO A 1 209 ? 18.383 11.721 -2.384 1.00 73.69 209 PRO A O 1
ATOM 1667 N N . ARG A 1 210 ? 20.617 11.598 -2.106 1.00 65.31 210 ARG A N 1
ATOM 1668 C CA . ARG A 1 210 ? 20.572 12.173 -0.757 1.00 65.31 210 ARG A CA 1
ATOM 1669 C C . ARG A 1 210 ? 19.972 13.573 -0.866 1.00 65.31 210 ARG A C 1
ATOM 1671 O O . ARG A 1 210 ? 20.574 14.453 -1.475 1.00 65.31 210 ARG A O 1
ATOM 1678 N N . GLN A 1 211 ? 18.796 13.783 -0.280 1.00 53.66 211 GLN A N 1
ATOM 1679 C CA . GLN A 1 211 ? 18.264 15.130 -0.125 1.00 53.66 211 GLN A CA 1
ATOM 1680 C C . GLN A 1 211 ? 19.209 15.889 0.809 1.00 53.66 211 GLN A C 1
ATOM 1682 O O . GLN A 1 211 ? 19.333 15.546 1.984 1.00 53.66 211 GLN A O 1
ATOM 1687 N N . ILE A 1 212 ? 19.901 16.904 0.290 1.00 40.53 212 ILE A N 1
ATOM 1688 C CA . ILE A 1 212 ? 20.582 17.880 1.138 1.00 40.53 212 ILE A CA 1
ATOM 1689 C C . ILE A 1 212 ? 19.467 18.654 1.843 1.00 40.53 212 ILE A C 1
ATOM 1691 O O . ILE A 1 212 ? 18.705 19.379 1.203 1.00 40.53 212 ILE A O 1
ATOM 1695 N N . LEU A 1 213 ? 19.326 18.445 3.152 1.00 38.00 213 LEU A N 1
ATOM 1696 C CA . LEU A 1 213 ? 18.388 19.178 3.997 1.00 38.00 213 LEU A CA 1
ATOM 1697 C C . LEU A 1 213 ? 18.754 20.665 3.960 1.00 38.00 213 LEU A C 1
ATOM 1699 O O . LEU A 1 213 ? 19.650 21.114 4.669 1.00 38.00 213 LEU A O 1
ATOM 1703 N N . ASN A 1 214 ? 18.066 21.438 3.124 1.00 32.44 214 ASN A N 1
ATOM 1704 C CA . ASN A 1 214 ? 18.190 22.887 3.125 1.00 32.44 214 ASN A CA 1
ATOM 1705 C C . ASN A 1 214 ? 17.323 23.420 4.276 1.00 32.44 214 ASN A C 1
ATOM 1707 O O . ASN A 1 214 ? 16.109 23.577 4.138 1.00 32.44 214 ASN A O 1
ATOM 1711 N N . LEU A 1 215 ? 17.940 23.631 5.441 1.00 37.78 215 LEU A N 1
ATOM 1712 C CA . LEU A 1 215 ? 17.272 24.019 6.694 1.00 37.78 215 LEU A CA 1
ATOM 1713 C C . LEU A 1 215 ? 16.601 25.409 6.649 1.00 37.78 215 LEU A C 1
ATOM 1715 O O . LEU A 1 215 ? 15.873 25.755 7.572 1.00 37.78 215 LEU A O 1
ATOM 1719 N N . ASN A 1 216 ? 16.777 26.172 5.565 1.00 31.50 216 ASN A N 1
ATOM 1720 C CA . ASN A 1 216 ? 16.351 27.571 5.449 1.00 31.50 216 ASN A CA 1
ATOM 1721 C C . ASN A 1 216 ? 15.179 27.808 4.474 1.00 31.50 216 ASN A C 1
ATOM 1723 O O . ASN A 1 216 ? 15.057 28.906 3.942 1.00 31.50 216 ASN A O 1
ATOM 1727 N N . ASN A 1 217 ? 14.318 26.820 4.196 1.00 34.00 217 ASN A N 1
ATOM 1728 C CA . ASN A 1 217 ? 13.143 27.052 3.342 1.00 34.00 217 ASN A CA 1
ATOM 1729 C C . ASN A 1 217 ? 11.955 27.636 4.151 1.00 34.00 217 ASN A C 1
ATOM 1731 O O . ASN A 1 217 ? 11.339 26.893 4.924 1.00 34.00 217 ASN A O 1
ATOM 1735 N N . PRO A 1 218 ? 11.579 28.919 3.961 1.00 31.92 218 PRO A N 1
ATOM 1736 C CA . PRO A 1 218 ? 10.509 29.578 4.721 1.00 31.92 218 PRO A CA 1
ATOM 1737 C C . PRO A 1 218 ? 9.103 29.028 4.426 1.00 31.92 218 PRO A C 1
ATOM 1739 O O . PRO A 1 218 ? 8.183 29.251 5.208 1.00 31.92 218 PRO A O 1
ATOM 1742 N N . ASN A 1 219 ? 8.923 28.233 3.364 1.00 34.56 219 ASN A N 1
ATOM 1743 C CA . ASN A 1 219 ? 7.632 27.610 3.040 1.00 34.56 219 ASN A CA 1
ATOM 1744 C C . ASN A 1 219 ? 7.289 26.385 3.910 1.00 34.56 219 ASN A C 1
ATOM 1746 O O . ASN A 1 219 ? 6.218 25.801 3.750 1.00 34.56 219 ASN A O 1
ATOM 1750 N N . ARG A 1 220 ? 8.160 25.981 4.848 1.00 39.09 220 ARG A N 1
ATOM 1751 C CA . ARG A 1 220 ? 7.893 24.847 5.753 1.00 39.09 220 ARG A CA 1
ATOM 1752 C C . ARG A 1 220 ? 6.903 25.187 6.878 1.00 39.09 220 ARG A C 1
ATOM 1754 O O . ARG A 1 220 ? 6.316 24.278 7.450 1.00 39.09 220 ARG A O 1
ATOM 1761 N N . ALA A 1 221 ? 6.687 26.472 7.167 1.00 31.77 221 ALA A N 1
ATOM 1762 C CA . ALA A 1 221 ? 5.830 26.933 8.264 1.00 31.77 221 ALA A CA 1
ATOM 1763 C C . ALA A 1 221 ? 4.313 26.797 8.002 1.00 31.77 221 ALA A C 1
ATOM 1765 O O . ALA A 1 221 ? 3.523 27.004 8.916 1.00 31.77 221 ALA A O 1
ATOM 1766 N N . LEU A 1 222 ? 3.898 26.446 6.778 1.00 31.98 222 LEU A N 1
ATOM 1767 C CA . LEU A 1 222 ? 2.483 26.339 6.390 1.00 31.98 222 LEU A CA 1
ATOM 1768 C C . LEU A 1 222 ? 2.004 24.899 6.158 1.00 31.98 222 LEU A C 1
ATOM 1770 O O . LEU A 1 222 ? 0.854 24.689 5.781 1.00 31.98 222 LEU A O 1
ATOM 1774 N N . GLN A 1 223 ? 2.857 23.899 6.387 1.00 29.27 223 GLN A N 1
ATOM 1775 C CA . GLN A 1 223 ? 2.420 22.505 6.423 1.00 29.27 223 GLN A CA 1
ATOM 1776 C C . GLN A 1 223 ? 2.112 22.128 7.879 1.00 29.27 223 GLN A C 1
ATOM 1778 O O . GLN A 1 223 ? 2.965 22.372 8.738 1.00 29.27 223 GLN A O 1
ATOM 1783 N N . PRO A 1 224 ? 0.946 21.519 8.186 1.00 29.92 224 PRO A N 1
ATOM 1784 C CA . PRO A 1 224 ? 0.796 20.803 9.446 1.00 29.92 224 PRO A CA 1
ATOM 1785 C C . PRO A 1 224 ? 1.985 19.853 9.543 1.00 29.92 224 PRO A C 1
ATOM 1787 O O . PRO A 1 224 ? 2.282 19.175 8.558 1.00 29.92 224 PRO A O 1
ATOM 1790 N N . THR A 1 225 ? 2.706 19.902 10.666 1.00 29.67 225 THR A N 1
ATOM 1791 C CA . THR A 1 225 ? 3.951 19.165 10.913 1.00 29.67 225 THR A CA 1
ATOM 1792 C C . THR A 1 225 ? 3.913 17.815 10.212 1.00 29.67 225 THR A C 1
ATOM 1794 O O . THR A 1 225 ? 3.169 16.927 10.631 1.00 29.67 225 THR A O 1
ATOM 1797 N N . ALA A 1 226 ? 4.663 17.686 9.113 1.00 28.52 226 ALA A N 1
ATOM 1798 C CA . ALA A 1 226 ? 4.818 16.402 8.455 1.00 28.52 226 ALA A CA 1
ATOM 1799 C C . ALA A 1 226 ? 5.271 15.410 9.535 1.00 28.52 226 ALA A C 1
ATOM 1801 O O . ALA A 1 226 ? 6.212 15.750 10.267 1.00 28.52 226 ALA A O 1
ATOM 1802 N N . PRO A 1 227 ? 4.629 14.234 9.682 1.00 29.94 227 PRO A N 1
ATOM 1803 C CA . PRO A 1 227 ? 5.195 13.204 10.533 1.00 29.94 227 PRO A CA 1
ATOM 1804 C C . PRO A 1 227 ? 6.640 13.008 10.084 1.00 29.94 227 P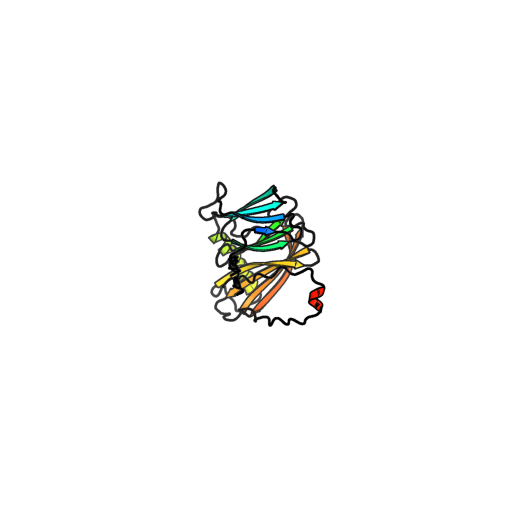RO A C 1
ATOM 1806 O O . PRO A 1 227 ? 6.938 13.034 8.881 1.00 29.94 227 PRO A O 1
ATOM 1809 N N . GLN A 1 228 ? 7.547 12.949 11.062 1.00 28.97 228 GLN A N 1
ATOM 1810 C CA . GLN A 1 228 ? 8.940 12.619 10.815 1.00 28.97 228 GLN A CA 1
ATOM 1811 C C . GLN A 1 228 ? 8.924 11.380 9.929 1.00 28.97 228 GLN A C 1
ATOM 1813 O O . GLN A 1 228 ? 8.439 10.333 10.344 1.00 28.97 228 GLN A O 1
ATOM 1818 N N . ARG A 1 229 ? 9.357 11.524 8.671 1.00 34.66 229 ARG A N 1
ATOM 1819 C CA . ARG A 1 229 ? 9.539 10.371 7.802 1.00 34.66 229 ARG A CA 1
ATOM 1820 C C . ARG A 1 229 ? 10.574 9.515 8.507 1.00 34.66 229 ARG A C 1
ATOM 1822 O O . ARG A 1 229 ? 11.762 9.832 8.440 1.00 34.66 229 ARG A O 1
ATOM 1829 N N . HIS A 1 230 ? 10.124 8.460 9.173 1.00 34.34 230 HIS A N 1
ATOM 1830 C CA . HIS A 1 230 ? 10.975 7.333 9.473 1.00 34.34 230 HIS A CA 1
ATOM 1831 C C . HIS A 1 230 ? 11.377 6.810 8.104 1.00 34.34 230 HIS A C 1
ATOM 1833 O O . HIS A 1 230 ? 10.625 6.115 7.423 1.00 34.34 230 HIS A O 1
ATOM 1839 N N . VAL A 1 231 ? 12.543 7.249 7.630 1.00 33.53 231 VAL A N 1
ATOM 1840 C CA . VAL A 1 231 ? 13.197 6.637 6.484 1.00 33.53 231 VAL A CA 1
ATOM 1841 C C . VAL A 1 231 ? 13.653 5.278 6.991 1.00 33.53 231 VAL A C 1
ATOM 1843 O O . VAL A 1 231 ? 14.837 5.062 7.238 1.00 33.53 231 VAL A O 1
ATOM 1846 N N . PHE A 1 232 ? 12.705 4.359 7.185 1.00 35.34 232 PHE A N 1
ATOM 1847 C CA . PHE A 1 232 ? 13.027 2.956 7.243 1.00 35.34 232 PHE A CA 1
ATOM 1848 C C . PHE A 1 232 ? 13.678 2.683 5.904 1.00 35.34 232 PHE A C 1
ATOM 1850 O O . PHE A 1 232 ? 13.041 2.698 4.847 1.00 35.34 232 PHE A O 1
ATOM 1857 N N . ARG A 1 233 ? 15.000 2.520 5.951 1.00 35.47 233 ARG A N 1
ATOM 1858 C CA . ARG A 1 233 ? 15.750 1.898 4.879 1.00 35.47 233 ARG A CA 1
ATOM 1859 C C . ARG A 1 233 ? 15.162 0.501 4.754 1.00 35.47 233 ARG A C 1
ATOM 1861 O O . ARG A 1 233 ? 15.643 -0.454 5.355 1.00 35.47 233 ARG A O 1
ATOM 1868 N N . ALA A 1 234 ? 14.105 0.372 3.959 1.00 33.47 234 ALA A N 1
ATOM 1869 C CA . ALA A 1 234 ? 13.910 -0.837 3.203 1.00 33.47 234 ALA A CA 1
ATOM 1870 C C . ALA A 1 234 ? 15.203 -0.963 2.398 1.00 33.47 234 ALA A C 1
ATOM 1872 O O . ALA A 1 234 ? 15.399 -0.276 1.398 1.00 33.47 234 ALA A O 1
ATOM 1873 N N . HIS A 1 235 ? 16.156 -1.722 2.937 1.00 30.34 235 HIS A N 1
ATOM 1874 C CA . HIS A 1 235 ? 17.238 -2.266 2.151 1.00 30.34 235 HIS A CA 1
ATOM 1875 C C . HIS A 1 235 ? 16.542 -3.043 1.034 1.00 30.34 235 HIS A C 1
ATOM 1877 O O . HIS A 1 235 ? 16.008 -4.125 1.284 1.00 30.34 235 HIS A O 1
ATOM 1883 N N . LEU A 1 236 ? 16.413 -2.390 -0.127 1.00 38.75 236 LEU A N 1
ATOM 1884 C CA . LEU A 1 236 ? 16.103 -3.049 -1.381 1.00 38.75 236 LEU A CA 1
ATOM 1885 C C . LEU A 1 236 ? 17.290 -3.939 -1.700 1.00 38.75 236 LEU A C 1
ATOM 1887 O O . LEU A 1 236 ? 18.431 -3.436 -1.695 1.00 38.75 236 LEU A O 1
#

Foldseek 3Di:
DDDDDDDDDDPPPPPPPPVPDPLQDFDQKDADPVRQKMWGKDQPADPPQPPAQRIKIFIDGVVHTLDIARAHAGWQDWAAFPVRQKIWTQGDRDLAFERTWMAGNVRRDTLDDTQLSDPVCNVVSRVVVLVVVQVVVCVVVVVADPVQWDHKYKGWPYADPVRWTWIWMWTDGNVCVFKTWIKIWTFDQDPSYTDTPDIDIDIATPPHPPPPPPVPDPVVVPDPPDPDNPPNPSVD

Radius of gyration: 23.31 Å; chains: 1; bounding box: 58×51×93 Å

Sequence (236 aa):
MRLTVSLLIIALGVSIAQCAMREDDPPDELFSPDKRYSVKMLHTALPGSGPYGFFTLTVRAGDRVLSEFPTIGYLIDAFWSPDGRYVAVDNRRGNSGDYLWVFSLTDGHAIKKPVDAAPDHFAEDYKRFAHAMVKHVTAVFPELTNREFNKLFTFAMGWSASGDLQVKTNIDFRNLPDQIVAVWNTYKIVNNKLVLLNEKIEKAPWPPPRQILNLNNPNRALQPTAPQRHVFRAHL

pLDDT: mean 80.8, std 24.47, range [28.52, 98.81]

Secondary structure (DSSP, 8-state):
----------------------TTSPPSEEE-TTSSEEEEEES-PPTT--TT--EEEEEEETTEEEEEEEE-SEEEEEEE-TTSSEEEEEEE-SSSEE-EEEEETTT--EEE--TT-STTTHHHHHHHHHHHHHHHHHHH-TT--TTTEEEEEEEEEEE-TTSPEEEEEEEEETT-TTEEEEEEEEEEEETTEEEEEEEEEEEEESSPP-----TT-GGGGGS-------------